Protein AF-0000000071941671 (afdb_homodimer)

Secondary structure (DSSP, 8-state):
-HHHHHHHHHHHHHHHHHHHHHHHHHHHHHHHHHT-------SS--HHHHHH-S-PPPHHHHHHHHHHHHTT-HHHHTSHHHHHHHHHHHHHHHHHHTTTSS--HHHHHHHHHHHHHH--HHHHHHHHHTTSS--HHHHHHHHHHHH-/-HHHHHHHHHHHHHHHHHHHHHHHHHHHHHHHHHT-------SS--HHHHHH-S-PPPHHHHHHHHHHHHTT-HHHHTSHHHHHHHHHHHHHHHHHHTTTSS--HHHHHHHHHHHHHH--HHHHHHHHHTTSS--HHHHHHHHHHHH-

pLDDT: mean 84.72, std 12.38, range [47.12, 97.69]

Foldseek 3Di:
DVVVVVVVVVVVVVVVVVVVVVVVLVVVLLVVLQPDDQQPADLQDAPVPLQQFRDDQDPSQLVVQLCVQQNPDVCSSPDPVSNVVSVQVSQLVSCVSNVNPGHGSQQQVVLVVCCVPPVDLPVQVVCVVVSRHHHPVVNVVNVVSNVD/DVVVVVVVVVVVVVVVVVVVVVVVLVVVLLVVLQPDDQQPADLQDAPVDLQQFRDDQDPSQLVVQLCVQQNPDVCSSPDPVSNVVSVQVSQLVSCVSNVNPGHGSQQQVVLVVCCVPPVDLPVQVVCVVVSRHHHPVVNVVNVVSNVD

Nearest PDB structures (foldseek):
  7dgm-assembly1_B  TM=2.960E-01  e=7.430E+00  Equus caballus

Organism: Trichonephila clavipes (NCBI:txid2585209)

Radius of gyration: 20.61 Å; Cα contacts (8 Å, |Δi|>4): 376; chains: 2; bounding box: 59×57×44 Å

Sequence (296 aa):
MHKNSDLLEQEDLKILEENDLIDKVAFIPRSTILKMDKTTLPAVMKMKDLINGEYTIPEKLDRFFKALIGGKDIRRQDGVNCHRLSNSLASDAIYCVSNGTVKPSKHITLGMTVKSLTSSRKMINILNRLGHCCNCNSLEELETEATIMHKNSDLLEQEDLKILEENDLIDKVAFIPRSTILKMDKTTLPAVMKMKDLINGEYTIPEKLDRFFKALIGGKDIRRQDGVNCHRLSNSLASDAIYCVSNGTVKPSKHITLGMTVKSLTSSRKMINILNRLGHCCNCNSLEELETEATI

Solvent-accessible surface area (backbone atoms only — not comparable to full-atom values): 15143 Å² total; per-residue (Å²): 122,65,68,61,49,49,51,49,48,48,48,50,49,50,49,51,51,49,50,50,50,35,44,55,50,22,42,49,45,34,51,53,53,70,64,52,74,77,50,71,68,58,84,71,30,46,69,65,49,46,60,58,27,53,58,77,80,51,65,68,40,47,48,29,35,24,26,29,49,23,45,88,42,61,72,43,33,68,28,69,66,29,45,46,34,22,51,37,54,42,40,29,48,44,20,51,49,48,69,58,75,45,61,31,21,65,20,48,48,48,34,52,48,46,41,70,75,52,70,36,66,66,58,39,51,55,38,28,65,47,37,59,25,45,46,68,66,59,50,50,51,50,50,53,36,38,72,97,120,65,67,61,48,49,50,48,48,50,50,50,49,51,49,50,53,49,50,51,48,34,45,53,52,21,42,50,45,34,52,52,53,70,64,51,75,75,48,71,69,59,85,71,30,46,67,66,49,47,60,58,26,54,58,77,81,50,64,69,41,46,48,29,34,23,28,30,49,23,44,90,42,62,71,42,31,69,28,71,67,30,45,47,33,21,49,38,53,42,42,29,49,43,21,49,51,48,70,58,75,43,61,32,19,66,22,48,49,48,34,50,47,46,40,70,75,52,69,37,67,66,59,39,50,54,37,27,66,46,36,60,26,45,47,68,68,60,50,50,52,52,50,55,36,38,71,97

Structure (mmCIF, N/CA/C/O backbone):
data_AF-0000000071941671-model_v1
#
loop_
_entity.id
_entity.type
_entity.pdbx_description
1 polymer 'Uncharacterized protein'
#
loop_
_atom_site.group_PDB
_atom_site.id
_atom_site.type_symbol
_atom_site.label_atom_id
_atom_site.label_alt_id
_atom_site.label_comp_id
_atom_site.label_asym_id
_atom_site.label_entity_id
_atom_site.label_seq_id
_atom_site.pdbx_PDB_ins_code
_atom_site.Cartn_x
_atom_site.Cartn_y
_atom_site.Cartn_z
_atom_site.occupancy
_atom_site.B_iso_or_equiv
_atom_site.auth_seq_id
_atom_site.auth_comp_id
_atom_site.auth_asym_id
_atom_site.auth_atom_id
_atom_site.pdbx_PDB_model_num
ATOM 1 N N . MET A 1 1 ? -31.031 32.719 -0.723 1 47.12 1 MET A N 1
ATOM 2 C CA . MET A 1 1 ? -30.062 32.5 -1.792 1 47.12 1 MET A CA 1
ATOM 3 C C . MET A 1 1 ? -28.641 32.719 -1.297 1 47.12 1 MET A C 1
ATOM 5 O O . MET A 1 1 ? -27.703 32.094 -1.786 1 47.12 1 MET A O 1
ATOM 9 N N . HIS A 1 2 ? -28.281 33.656 -0.362 1 59.38 2 HIS A N 1
ATOM 10 C CA . HIS A 1 2 ? -26.984 34.094 0.148 1 59.38 2 HIS A CA 1
ATOM 11 C C . HIS A 1 2 ? -26.438 33.094 1.18 1 59.38 2 HIS A C 1
ATOM 13 O O . HIS A 1 2 ? -25.234 32.844 1.218 1 59.38 2 HIS A O 1
ATOM 19 N N . LYS A 1 3 ? -27.297 32.562 1.979 1 64.44 3 LYS A N 1
ATOM 20 C CA . LYS A 1 3 ? -26.875 31.656 3.049 1 64.44 3 LYS A CA 1
ATOM 21 C C . LYS A 1 3 ? -26.312 30.359 2.486 1 64.44 3 LYS A C 1
ATOM 23 O O . LYS A 1 3 ? -25.359 29.797 3.031 1 64.44 3 LYS A O 1
ATOM 28 N N . ASN A 1 4 ? -26.938 29.922 1.341 1 64 4 ASN A N 1
ATOM 29 C CA . ASN A 1 4 ? -26.484 28.688 0.703 1 64 4 ASN A CA 1
ATOM 30 C C . ASN A 1 4 ? -25.109 28.859 0.059 1 64 4 ASN A C 1
ATOM 32 O O . ASN A 1 4 ? -24.297 27.938 0.077 1 64 4 ASN A O 1
ATOM 36 N N . SER A 1 5 ? -24.953 30.109 -0.359 1 66.06 5 SER A N 1
ATOM 37 C CA . SER A 1 5 ? -23.672 30.422 -0.989 1 66.06 5 SER A CA 1
ATOM 38 C C . SER A 1 5 ? -22.547 30.453 0.039 1 66.06 5 SER A C 1
ATOM 40 O O . SER A 1 5 ? -21.453 29.969 -0.221 1 66.06 5 SER A O 1
ATOM 42 N N . ASP A 1 6 ? -22.844 30.953 1.19 1 66.19 6 ASP A N 1
ATOM 43 C CA . ASP A 1 6 ? -21.844 31.047 2.252 1 66.19 6 ASP A CA 1
ATOM 44 C C . ASP A 1 6 ? -21.453 29.672 2.768 1 66.19 6 ASP A C 1
ATOM 46 O O . ASP A 1 6 ? -20.281 29.422 3.051 1 66.19 6 ASP A O 1
ATOM 50 N N . LEU A 1 7 ? -22.484 28.875 2.957 1 67.25 7 LEU A N 1
ATOM 51 C CA . LEU A 1 7 ? -22.219 27.516 3.426 1 67.25 7 LEU A CA 1
ATOM 52 C C . LEU A 1 7 ? -21.406 26.734 2.396 1 67.25 7 LEU A C 1
ATOM 54 O O . LEU A 1 7 ? -20.5 25.984 2.758 1 67.25 7 LEU A O 1
ATOM 58 N N . LEU A 1 8 ? -21.781 26.938 1.162 1 67.81 8 LEU A N 1
ATOM 59 C CA . LEU A 1 8 ? -21.047 26.297 0.087 1 67.81 8 LEU A CA 1
ATOM 60 C C . LEU A 1 8 ? -19.609 26.797 0.038 1 67.81 8 LEU A C 1
ATOM 62 O O . LEU A 1 8 ? -18.672 26.016 -0.177 1 67.81 8 LEU A O 1
ATOM 66 N N . GLU A 1 9 ? -19.516 28.094 0.243 1 70.56 9 GLU A N 1
ATOM 67 C CA . GLU A 1 9 ? -18.188 28.672 0.254 1 70.56 9 GLU A CA 1
ATOM 68 C C . GLU A 1 9 ? -17.359 28.172 1.438 1 70.56 9 GLU A C 1
ATOM 70 O O . GLU A 1 9 ? -16.172 27.906 1.306 1 70.56 9 GLU A O 1
ATOM 75 N N . GLN A 1 10 ? -18.078 28.078 2.533 1 72.25 10 GLN A N 1
ATOM 76 C CA . GLN A 1 10 ? -17.391 27.578 3.715 1 72.25 10 GLN A CA 1
ATOM 77 C C . GLN A 1 10 ? -17 26.109 3.545 1 72.25 10 GLN A C 1
ATOM 79 O O . GLN A 1 10 ? -15.922 25.703 3.953 1 72.25 10 GLN A O 1
ATOM 84 N N . GLU A 1 11 ? -17.906 25.375 2.936 1 71.25 11 GLU A N 1
ATOM 85 C CA . GLU A 1 11 ? -17.609 23.969 2.672 1 71.25 11 GLU A CA 1
ATOM 86 C C . GLU A 1 11 ? -16.453 23.828 1.678 1 71.25 11 GLU A C 1
ATOM 88 O O . GLU A 1 11 ? -15.594 22.969 1.846 1 71.25 11 GLU A O 1
ATOM 93 N N . ASP A 1 12 ? -16.516 24.641 0.719 1 74.12 12 ASP A N 1
ATOM 94 C CA . ASP A 1 12 ? -15.445 24.625 -0.278 1 74.12 12 ASP A CA 1
ATOM 95 C C . ASP A 1 12 ? -14.109 25.016 0.346 1 74.12 12 ASP A C 1
ATOM 97 O O . ASP A 1 12 ? -13.07 24.422 0.014 1 74.12 12 ASP A O 1
ATOM 101 N N . LEU A 1 13 ? -14.188 26.016 1.212 1 76.56 13 LE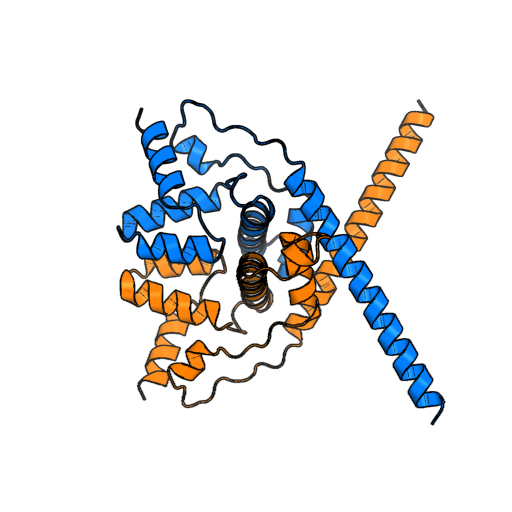U A N 1
ATOM 102 C CA . LEU A 1 13 ? -12.961 26.438 1.888 1 76.56 13 LEU A CA 1
ATOM 103 C C . LEU A 1 13 ? -12.43 25.328 2.785 1 76.56 13 LEU A C 1
ATOM 105 O O . LEU A 1 13 ? -11.219 25.125 2.855 1 76.56 13 LEU A O 1
ATOM 109 N N . LYS A 1 14 ? -13.32 24.672 3.449 1 76.81 14 LYS A N 1
ATOM 110 C CA . LYS A 1 14 ? -12.906 23.562 4.305 1 76.81 14 LYS A CA 1
ATOM 111 C C . LYS A 1 14 ? -12.289 22.438 3.486 1 76.81 14 LYS A C 1
ATOM 113 O O . LYS A 1 14 ? -11.289 21.844 3.898 1 76.81 14 LYS A O 1
ATOM 118 N N . ILE A 1 15 ? -12.859 22.266 2.365 1 77.12 15 ILE A N 1
ATOM 119 C CA . ILE A 1 15 ? -12.344 21.219 1.485 1 77.12 15 ILE A CA 1
ATOM 120 C C . ILE A 1 15 ? -10.953 21.609 0.99 1 77.12 15 ILE A C 1
ATOM 122 O O . ILE A 1 15 ? -10.055 20.766 0.944 1 77.12 15 ILE A O 1
ATOM 126 N N . LEU A 1 16 ? -10.766 22.828 0.711 1 80.75 16 LEU A N 1
ATOM 127 C CA . LEU A 1 16 ? -9.477 23.297 0.226 1 80.75 16 LEU A CA 1
ATOM 128 C C . LEU A 1 16 ? -8.414 23.188 1.319 1 80.75 16 LEU A C 1
ATOM 130 O O . LEU A 1 16 ? -7.277 22.812 1.052 1 80.75 16 LEU A O 1
ATOM 134 N N . GLU A 1 17 ? -8.828 23.516 2.482 1 82.25 17 GLU A N 1
ATOM 135 C CA . GLU A 1 17 ? -7.898 23.438 3.604 1 82.25 17 GLU A CA 1
ATOM 136 C C . GLU A 1 17 ? -7.496 22 3.893 1 82.25 17 GLU A C 1
ATOM 138 O O . GLU A 1 17 ? -6.328 21.719 4.168 1 82.25 17 GLU A O 1
ATOM 143 N N . GLU A 1 18 ? -8.5 21.203 3.793 1 83.25 18 GLU A N 1
ATOM 144 C CA . GLU A 1 18 ? -8.227 19.781 4.02 1 83.25 18 GLU A CA 1
ATOM 145 C C . GLU A 1 18 ? -7.316 19.219 2.934 1 83.25 18 GLU A C 1
ATOM 147 O O . GLU A 1 18 ? -6.406 18.438 3.221 1 83.25 18 GLU A O 1
ATOM 152 N N . ASN A 1 19 ? -7.57 19.641 1.743 1 85.69 19 ASN A N 1
ATOM 153 C CA . ASN A 1 19 ? -6.738 19.203 0.633 1 85.69 19 ASN A CA 1
ATOM 154 C C . ASN A 1 19 ? -5.293 19.672 0.789 1 85.69 19 ASN A C 1
ATOM 156 O O . ASN A 1 19 ? -4.359 18.906 0.531 1 85.69 19 ASN A O 1
ATOM 160 N N . ASP A 1 20 ? -5.168 20.859 1.241 1 88.06 20 ASP A N 1
ATOM 161 C CA . ASP A 1 20 ? -3.826 21.391 1.466 1 88.06 20 ASP A CA 1
ATOM 162 C C . ASP A 1 20 ? -3.109 20.609 2.57 1 88.06 20 ASP A C 1
ATOM 164 O O . ASP A 1 20 ? -1.901 20.391 2.492 1 88.06 20 ASP A O 1
ATOM 168 N N . LEU A 1 21 ? -3.871 20.297 3.516 1 88.75 21 LEU A N 1
ATOM 169 C CA . LEU A 1 21 ? -3.309 19.531 4.625 1 88.75 21 LEU A CA 1
ATOM 170 C C . LEU A 1 21 ? -2.881 18.141 4.168 1 88.75 21 LEU A C 1
ATOM 172 O O . LEU A 1 21 ? -1.8 17.672 4.527 1 88.75 21 LEU A O 1
ATOM 176 N N . ILE A 1 22 ? -3.67 17.547 3.367 1 89.75 22 ILE A N 1
ATOM 177 C CA . ILE A 1 22 ? -3.375 16.219 2.842 1 89.75 22 ILE A CA 1
ATOM 178 C C . ILE A 1 22 ? -2.096 16.266 2.01 1 89.75 22 ILE A C 1
ATOM 180 O O . ILE A 1 22 ? -1.202 15.43 2.188 1 89.75 22 ILE A O 1
ATOM 184 N N . ASP A 1 23 ? -2.018 17.25 1.196 1 90.5 23 ASP A N 1
ATOM 185 C CA . ASP A 1 23 ? -0.824 17.391 0.367 1 90.5 23 ASP A CA 1
ATOM 186 C C . ASP A 1 23 ? 0.42 17.594 1.227 1 90.5 23 ASP A C 1
ATOM 188 O O . ASP A 1 23 ? 1.447 16.938 1.01 1 90.5 23 ASP A O 1
ATOM 192 N N . LYS A 1 24 ? 0.287 18.422 2.148 1 88.62 24 LYS A N 1
ATOM 193 C CA . LYS A 1 24 ? 1.415 18.734 3.02 1 88.62 24 LYS A CA 1
ATOM 194 C C . LYS A 1 24 ? 1.92 17.484 3.732 1 88.62 24 LYS A C 1
ATOM 196 O O . LYS A 1 24 ? 3.129 17.25 3.809 1 88.62 24 LYS A O 1
ATOM 201 N N . VAL A 1 25 ? 1.033 16.75 4.234 1 89.75 25 VAL A N 1
ATOM 202 C CA . VAL A 1 25 ? 1.412 15.562 4.996 1 89.75 25 VAL A CA 1
ATOM 203 C C . VAL A 1 25 ? 1.931 14.484 4.051 1 89.75 25 VAL A C 1
ATOM 205 O O . VAL A 1 25 ? 2.812 13.703 4.41 1 89.75 25 VAL A O 1
ATOM 208 N N . ALA A 1 26 ? 1.37 14.422 2.795 1 92.81 26 ALA A N 1
ATOM 209 C CA . ALA A 1 26 ? 1.888 13.469 1.818 1 92.81 26 ALA A CA 1
ATOM 210 C C . ALA A 1 26 ? 3.328 13.797 1.438 1 92.81 26 ALA A C 1
ATOM 212 O O . ALA A 1 26 ? 4.129 12.898 1.173 1 92.81 26 ALA A O 1
ATOM 213 N N . PHE A 1 27 ? 3.656 15.086 1.512 1 92.38 27 PHE A N 1
ATOM 214 C CA . PHE A 1 27 ? 4.98 15.508 1.078 1 92.38 27 PHE A CA 1
ATOM 215 C C . PHE A 1 27 ? 6.02 15.227 2.152 1 92.38 27 PHE A C 1
ATOM 217 O O . PHE A 1 27 ? 7.203 15.062 1.85 1 92.38 27 PHE A O 1
ATOM 224 N N . ILE A 1 28 ? 5.633 15.086 3.352 1 89.56 28 ILE A N 1
ATOM 225 C CA . ILE A 1 28 ? 6.562 14.836 4.445 1 89.56 28 ILE A CA 1
ATOM 226 C C . ILE A 1 28 ? 7.164 13.438 4.297 1 89.56 28 ILE A C 1
ATOM 228 O O . ILE A 1 28 ? 8.383 13.289 4.164 1 89.56 28 ILE A O 1
ATOM 232 N N . PRO A 1 29 ? 6.348 12.422 4.285 1 89.5 29 PRO A N 1
ATOM 233 C CA . PRO A 1 29 ? 6.945 11.102 4.078 1 89.5 29 PRO A CA 1
ATOM 234 C C . PRO A 1 29 ? 7.652 10.984 2.729 1 89.5 29 PRO A C 1
ATOM 236 O O . PRO A 1 29 ? 8.672 10.297 2.621 1 89.5 29 PRO A O 1
ATOM 239 N N . ARG A 1 30 ? 7.094 11.625 1.705 1 92.44 30 ARG A N 1
ATOM 240 C CA . ARG A 1 30 ? 7.738 11.562 0.396 1 92.44 30 ARG A CA 1
ATOM 241 C C . ARG A 1 30 ? 9.164 12.109 0.459 1 92.44 30 ARG A C 1
ATOM 243 O O . ARG A 1 30 ? 10.094 11.469 -0.032 1 92.44 30 ARG A O 1
ATOM 250 N N . SER A 1 31 ? 9.25 13.297 1.046 1 91.19 31 SER A N 1
ATOM 251 C CA . SER A 1 31 ? 10.57 13.914 1.161 1 91.19 31 SER A CA 1
ATOM 252 C C . SER A 1 31 ? 11.523 13.039 1.97 1 91.19 31 SER A C 1
ATOM 254 O O . SER A 1 31 ? 12.703 12.938 1.645 1 91.19 31 SER A O 1
ATOM 256 N N . THR A 1 32 ? 10.992 12.469 2.979 1 87.5 32 THR A N 1
ATOM 257 C CA . THR A 1 32 ? 11.789 11.578 3.812 1 87.5 32 THR A CA 1
ATOM 258 C C . THR A 1 32 ? 12.289 10.383 3.006 1 87.5 32 THR A C 1
ATOM 260 O O . THR A 1 32 ? 13.445 9.984 3.133 1 87.5 32 THR A O 1
ATOM 263 N N . ILE A 1 33 ? 11.5 9.805 2.172 1 90.5 33 ILE A N 1
ATOM 264 C CA . ILE A 1 33 ? 11.844 8.656 1.349 1 90.5 33 ILE A CA 1
ATOM 265 C C . ILE A 1 33 ? 12.906 9.047 0.326 1 90.5 33 ILE A C 1
ATOM 267 O O . ILE A 1 33 ? 13.891 8.336 0.132 1 90.5 33 ILE A O 1
ATOM 271 N N . LEU A 1 34 ? 12.719 10.18 -0.253 1 90.69 34 LEU A N 1
ATOM 272 C CA . LEU A 1 34 ? 13.617 10.617 -1.32 1 90.69 34 LEU A CA 1
ATOM 273 C C . LEU A 1 34 ? 14.992 10.977 -0.767 1 90.69 34 LEU A C 1
ATOM 275 O O . LEU A 1 34 ? 15.992 10.906 -1.486 1 90.69 34 LEU A O 1
ATOM 279 N N . LYS A 1 35 ? 15.016 11.297 0.472 1 86.44 35 LYS A N 1
ATOM 280 C CA . LYS A 1 35 ? 16.281 11.688 1.089 1 86.44 35 LYS A CA 1
ATOM 281 C C . LYS A 1 35 ? 16.953 10.492 1.76 1 86.44 35 LYS A C 1
ATOM 283 O O . LYS A 1 35 ? 18.047 10.625 2.307 1 86.44 35 LYS A O 1
ATOM 288 N N . MET A 1 36 ? 16.281 9.406 1.796 1 79.06 36 MET A N 1
ATOM 289 C CA . MET A 1 36 ? 16.844 8.219 2.434 1 79.06 36 MET A CA 1
ATOM 290 C C . MET A 1 36 ? 18.156 7.805 1.772 1 79.06 36 MET A C 1
ATOM 292 O O . MET A 1 36 ? 18.297 7.895 0.551 1 79.06 36 MET A O 1
ATOM 296 N N . ASP A 1 37 ? 19.156 7.656 2.668 1 64 37 ASP A N 1
ATOM 297 C CA . ASP A 1 37 ? 20.422 7.145 2.182 1 64 37 ASP A CA 1
ATOM 298 C C . ASP A 1 37 ? 20.297 5.688 1.741 1 64 37 ASP A C 1
ATOM 300 O O . ASP A 1 37 ? 19.719 4.867 2.451 1 64 37 ASP A O 1
ATOM 304 N N . LYS A 1 38 ? 20.547 5.473 0.456 1 61.19 38 LYS A N 1
ATOM 305 C CA . LYS A 1 38 ? 20.562 4.105 -0.059 1 61.19 38 LYS A CA 1
ATOM 306 C C . LYS A 1 38 ? 21.609 3.26 0.663 1 61.19 38 LYS A C 1
ATOM 308 O O . LYS A 1 38 ? 22.734 3.707 0.872 1 61.19 38 LYS A O 1
ATOM 313 N N . THR A 1 39 ? 21.125 2.654 1.701 1 58.38 39 THR A N 1
ATOM 314 C CA . THR A 1 39 ? 22.156 1.726 2.168 1 58.38 39 THR A CA 1
ATOM 315 C C . THR A 1 39 ? 22.484 0.706 1.084 1 58.38 39 THR A C 1
ATOM 317 O O . THR A 1 39 ? 21.609 0 0.591 1 58.38 39 THR A O 1
ATOM 320 N N . THR A 1 40 ? 23.438 1.064 0.336 1 57.56 40 THR A N 1
ATOM 321 C CA . THR A 1 40 ? 23.875 0.196 -0.752 1 57.56 40 THR A CA 1
ATOM 322 C C . THR A 1 40 ? 24.094 -1.229 -0.252 1 57.56 40 THR A C 1
ATOM 324 O O . THR A 1 40 ? 24.672 -1.433 0.824 1 57.56 40 THR A O 1
ATOM 327 N N . LEU A 1 41 ? 23.219 -2.125 -0.77 1 61.56 41 LEU A N 1
ATOM 328 C CA . LEU A 1 41 ? 23.484 -3.531 -0.477 1 61.56 41 LEU A CA 1
ATOM 329 C C . LEU A 1 41 ? 24.938 -3.891 -0.778 1 61.56 41 LEU A C 1
ATOM 331 O O . LEU A 1 41 ? 25.547 -3.312 -1.679 1 61.56 41 LEU A O 1
ATOM 335 N N . PRO A 1 42 ? 25.422 -4.637 0.196 1 60.41 42 PRO A N 1
ATOM 336 C CA . PRO A 1 42 ? 26.812 -5.027 -0.034 1 60.41 42 PRO A CA 1
ATOM 337 C C . PRO A 1 42 ? 27.031 -5.68 -1.397 1 60.41 42 PRO A C 1
ATOM 339 O O . PRO A 1 42 ? 26.078 -6.211 -1.987 1 60.41 42 PRO A O 1
ATOM 342 N N . ALA A 1 43 ? 28.156 -5.391 -1.972 1 58.03 43 ALA A N 1
ATOM 343 C CA . ALA A 1 43 ? 28.562 -5.953 -3.258 1 58.03 43 ALA A CA 1
ATOM 344 C C . ALA A 1 43 ? 28.375 -7.465 -3.283 1 58.03 43 ALA A C 1
ATOM 346 O O . ALA A 1 43 ? 27.938 -8.023 -4.293 1 58.03 43 ALA A O 1
ATOM 347 N N . VAL A 1 44 ? 28.781 -8.055 -2.102 1 59.09 44 VAL A N 1
ATOM 348 C CA . VAL A 1 44 ? 28.547 -9.492 -1.967 1 59.09 44 VAL A CA 1
ATOM 349 C C . VAL A 1 44 ? 27.359 -9.734 -1.038 1 59.09 44 VAL A C 1
ATOM 351 O O . VAL A 1 44 ? 27.453 -9.531 0.174 1 59.09 44 VAL A O 1
ATOM 354 N N . MET A 1 45 ? 26.281 -9.945 -1.697 1 63.25 45 MET A N 1
ATOM 355 C CA . MET A 1 45 ? 25.062 -10.078 -0.898 1 63.25 45 MET A CA 1
ATOM 356 C C . MET A 1 45 ? 24.797 -11.539 -0.548 1 63.25 45 MET A C 1
ATOM 358 O O . MET A 1 45 ? 24.969 -12.422 -1.389 1 63.25 45 MET A O 1
ATOM 362 N N . LYS A 1 46 ? 24.656 -11.672 0.771 1 67.44 46 LYS A N 1
ATOM 363 C CA . LYS A 1 46 ? 24.141 -12.969 1.217 1 67.44 46 LYS A CA 1
ATOM 364 C C . LYS A 1 46 ? 22.609 -12.945 1.3 1 67.44 46 LYS A C 1
ATOM 366 O O . LYS A 1 46 ? 22 -11.883 1.289 1 67.44 46 LYS A O 1
ATOM 371 N N . MET A 1 47 ? 22.016 -14.117 1.085 1 64.44 47 MET A N 1
ATOM 372 C CA . MET A 1 47 ? 20.562 -14.25 1.165 1 64.44 47 MET A CA 1
ATOM 373 C C . MET A 1 47 ? 20.016 -13.5 2.377 1 64.44 47 MET A C 1
ATOM 375 O O . MET A 1 47 ? 18.953 -12.883 2.303 1 64.44 47 MET A O 1
ATOM 379 N N . LYS A 1 48 ? 20.766 -13.539 3.387 1 66.94 48 LYS A N 1
ATOM 380 C CA . LYS A 1 48 ? 20.344 -12.875 4.617 1 66.94 48 LYS A CA 1
ATOM 381 C C . LYS A 1 48 ? 20.25 -11.367 4.414 1 66.94 48 LYS A C 1
ATOM 383 O O . LYS A 1 48 ? 19.406 -10.703 5.039 1 66.94 48 LYS A O 1
ATOM 388 N N . ASP A 1 49 ? 21.109 -10.93 3.617 1 66.5 49 ASP A N 1
ATOM 389 C CA . ASP A 1 49 ? 21.094 -9.5 3.334 1 66.5 49 ASP A CA 1
ATOM 390 C C . ASP A 1 49 ? 19.844 -9.102 2.564 1 66.5 49 ASP A C 1
ATOM 392 O O . ASP A 1 49 ? 19.281 -8.031 2.791 1 66.5 49 ASP A O 1
ATOM 396 N N . LEU A 1 50 ? 19.5 -10.008 1.781 1 65.38 50 LEU A N 1
ATOM 397 C CA . LEU A 1 50 ? 18.297 -9.789 0.996 1 65.38 50 LEU A CA 1
ATOM 398 C C . LEU A 1 50 ? 17.062 -9.797 1.889 1 65.38 50 LEU A C 1
ATOM 400 O O . LEU A 1 50 ? 16.141 -8.992 1.697 1 65.38 50 LEU A O 1
ATOM 404 N N . ILE A 1 51 ? 17.172 -10.617 2.822 1 66 51 ILE A N 1
ATOM 405 C CA . ILE A 1 51 ? 16.062 -10.789 3.756 1 66 51 ILE A CA 1
ATOM 406 C C . ILE A 1 51 ? 15.961 -9.57 4.672 1 66 51 ILE A C 1
ATOM 408 O O . ILE A 1 51 ? 14.859 -9.141 5.031 1 66 51 ILE A O 1
ATOM 412 N N . ASN A 1 52 ? 17.047 -9.18 4.957 1 64.25 52 ASN A N 1
ATOM 413 C CA . ASN A 1 52 ? 17.047 -8.055 5.891 1 64.25 52 ASN A CA 1
ATOM 414 C C . ASN A 1 52 ? 16.719 -6.742 5.188 1 64.25 52 ASN A C 1
ATOM 416 O O . ASN A 1 52 ? 16.188 -5.824 5.805 1 64.25 52 ASN A O 1
ATOM 420 N N . GLY A 1 53 ? 16.828 -6.863 4.043 1 62.34 53 GLY A N 1
ATOM 421 C CA . GLY A 1 53 ? 16.578 -5.664 3.262 1 62.34 53 GLY A CA 1
ATOM 422 C C . GLY A 1 53 ? 17.453 -4.492 3.66 1 62.34 53 GLY A C 1
ATOM 423 O O . GLY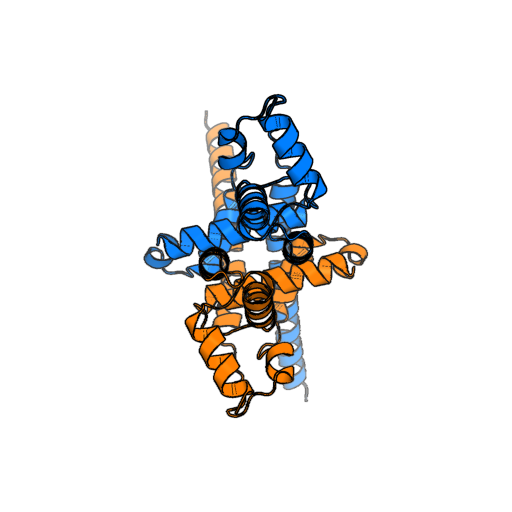 A 1 53 ? 18.297 -4.617 4.547 1 62.34 53 GLY A O 1
ATOM 424 N N . GLU A 1 54 ? 17.547 -3.447 2.859 1 59.69 54 GLU A N 1
ATOM 425 C CA . GLU A 1 54 ? 18.406 -2.266 2.928 1 59.69 54 GLU A CA 1
ATOM 426 C C . GLU A 1 54 ? 17.734 -1.142 3.711 1 59.69 54 GLU A C 1
ATOM 428 O O . GLU A 1 54 ? 18.312 -0.063 3.875 1 59.69 54 GLU A O 1
ATOM 433 N N . TYR A 1 55 ? 16.422 -1.442 4.246 1 65.81 55 TYR A N 1
ATOM 434 C CA . TYR A 1 55 ? 15.789 -0.165 4.566 1 65.81 55 TYR A CA 1
ATOM 435 C C . TYR A 1 55 ? 15.211 -0.18 5.977 1 65.81 55 TYR A C 1
ATOM 437 O O . TYR A 1 55 ? 14.875 -1.242 6.504 1 65.81 55 TYR A O 1
ATOM 445 N N . THR A 1 56 ? 15.523 0.833 6.656 1 77.75 56 THR A N 1
ATOM 446 C CA . THR A 1 56 ? 14.703 1.112 7.828 1 77.75 56 THR A CA 1
ATOM 447 C C . THR A 1 56 ? 13.555 2.055 7.473 1 77.75 56 THR A C 1
ATOM 449 O O . THR A 1 56 ? 13.766 3.082 6.824 1 77.75 56 THR A O 1
ATOM 452 N N . ILE A 1 57 ? 12.312 1.591 7.773 1 88.75 57 ILE A N 1
ATOM 453 C CA . ILE A 1 57 ? 11.156 2.439 7.504 1 88.75 57 ILE A CA 1
ATOM 454 C C . ILE A 1 57 ? 11.25 3.721 8.328 1 88.75 57 ILE A C 1
ATOM 456 O O . ILE A 1 57 ? 11.359 3.668 9.555 1 88.75 57 ILE A O 1
ATOM 460 N N . PRO A 1 58 ? 11.25 4.82 7.648 1 89.31 58 PRO A N 1
ATOM 461 C CA . PRO A 1 58 ? 11.266 6.082 8.398 1 89.31 58 PRO A CA 1
ATOM 462 C C . PRO A 1 58 ? 10.125 6.184 9.398 1 89.31 58 PRO A C 1
ATOM 464 O O . PRO A 1 58 ? 9.008 5.754 9.117 1 89.31 58 PRO A O 1
ATOM 467 N N . GLU A 1 59 ? 10.391 6.781 10.516 1 89.25 59 GLU A N 1
ATOM 468 C CA . GLU A 1 59 ? 9.445 6.855 11.625 1 89.25 59 GLU A CA 1
ATOM 469 C C . GLU A 1 59 ? 8.156 7.551 11.203 1 89.25 59 GLU A C 1
ATOM 471 O O . GLU A 1 59 ? 7.059 7.105 11.562 1 89.25 59 GLU A O 1
ATOM 476 N N . LYS A 1 60 ? 8.281 8.617 10.523 1 89.06 60 LYS A N 1
ATOM 477 C CA . LYS A 1 60 ? 7.113 9.391 10.117 1 89.06 60 LYS A CA 1
ATOM 478 C C . LYS A 1 60 ? 6.215 8.57 9.188 1 89.06 60 LYS A C 1
ATOM 480 O O . LYS A 1 60 ? 4.988 8.672 9.258 1 89.06 60 LYS A O 1
ATOM 485 N N . LEU A 1 61 ? 6.852 7.785 8.367 1 92.25 61 LEU A N 1
ATOM 486 C CA . LEU A 1 61 ? 6.102 6.918 7.465 1 92.25 61 LEU A CA 1
ATOM 487 C C . LEU A 1 61 ? 5.414 5.797 8.234 1 92.25 61 LEU A C 1
ATOM 489 O O . LEU A 1 61 ? 4.242 5.504 8 1 92.25 61 LEU A O 1
ATOM 493 N N . ASP A 1 62 ? 6.18 5.25 9.125 1 92.81 62 ASP A N 1
ATOM 494 C CA . ASP A 1 62 ? 5.633 4.199 9.977 1 92.81 62 ASP A CA 1
ATOM 495 C C . ASP A 1 62 ? 4.438 4.711 10.773 1 92.81 62 ASP A C 1
ATOM 497 O O . ASP A 1 62 ? 3.412 4.031 10.867 1 92.81 62 ASP A O 1
ATOM 501 N N . ARG A 1 63 ? 4.574 5.848 11.305 1 92.38 63 ARG A N 1
ATOM 502 C CA . ARG A 1 63 ? 3.514 6.453 12.102 1 92.38 63 ARG A CA 1
ATOM 503 C C . ARG A 1 63 ? 2.25 6.66 11.273 1 92.38 63 ARG A C 1
ATOM 505 O O . ARG A 1 63 ? 1.144 6.379 11.734 1 92.38 63 ARG A O 1
ATOM 512 N N . PHE A 1 64 ? 2.422 7.172 10.102 1 94.19 64 PHE A N 1
ATOM 513 C CA . PHE A 1 64 ? 1.263 7.426 9.25 1 94.19 64 PHE A CA 1
ATOM 514 C C . PHE A 1 64 ? 0.472 6.145 9.016 1 94.19 64 PHE A C 1
ATOM 516 O O . PHE A 1 64 ? -0.742 6.113 9.227 1 94.19 64 PHE A O 1
ATOM 523 N N . PHE A 1 65 ? 1.132 5.141 8.617 1 96.44 65 PHE A N 1
ATOM 524 C CA . PHE A 1 65 ? 0.419 3.93 8.234 1 96.44 65 PHE A CA 1
ATOM 525 C C . PHE A 1 65 ? -0.128 3.211 9.461 1 96.44 65 PHE A C 1
ATOM 527 O O . PHE A 1 65 ? -1.198 2.6 9.406 1 96.44 65 PHE A O 1
ATOM 534 N N . LYS A 1 66 ? 0.559 3.271 10.578 1 96.25 66 LYS A N 1
ATOM 535 C CA . LYS A 1 66 ? 0.016 2.723 11.812 1 96.25 66 LYS A CA 1
ATOM 536 C C . LYS A 1 66 ? -1.262 3.449 12.227 1 96.25 66 LYS A C 1
ATOM 538 O O . LYS A 1 66 ? -2.225 2.818 12.672 1 96.25 66 LYS A O 1
ATOM 543 N N . ALA A 1 67 ? -1.185 4.789 12.102 1 95.31 67 ALA A N 1
ATOM 544 C CA . ALA A 1 67 ? -2.371 5.582 12.406 1 95.31 67 ALA A CA 1
ATOM 545 C C . ALA A 1 67 ? -3.5 5.289 11.422 1 95.31 67 ALA A C 1
ATOM 547 O O . ALA A 1 67 ? -4.668 5.211 11.812 1 95.31 67 ALA A O 1
ATOM 548 N N . LEU A 1 68 ? -3.205 5.16 10.156 1 95.75 68 LEU A N 1
ATOM 549 C CA . LEU A 1 68 ? -4.188 4.879 9.117 1 95.75 68 LEU A CA 1
ATOM 550 C C . LEU A 1 68 ? -4.883 3.547 9.367 1 95.75 68 LEU A C 1
ATOM 552 O O . LEU A 1 68 ? -6.113 3.465 9.32 1 95.75 68 LEU A O 1
ATOM 556 N N . ILE A 1 69 ? -4.105 2.506 9.711 1 96.56 69 ILE A N 1
ATOM 557 C CA . ILE A 1 69 ? -4.633 1.151 9.836 1 96.56 69 ILE A CA 1
ATOM 558 C C . ILE A 1 69 ? -5.215 0.949 11.227 1 96.56 69 ILE A C 1
ATOM 560 O O . ILE A 1 69 ? -6.328 0.442 11.375 1 96.56 69 ILE A O 1
ATOM 564 N N . GLY A 1 70 ? -4.492 1.378 12.195 1 95.12 70 GLY A N 1
ATOM 565 C CA . GLY A 1 70 ? -4.852 1.084 13.57 1 95.12 70 GLY A CA 1
ATOM 566 C C . GLY A 1 70 ? -5.77 2.125 14.188 1 95.12 70 GLY A C 1
ATOM 567 O O . GLY A 1 70 ? -6.402 1.876 15.211 1 95.12 70 GLY A O 1
ATOM 568 N N . GLY A 1 71 ? -5.824 3.344 13.617 1 93.31 71 GLY A N 1
ATOM 569 C CA . GLY A 1 71 ? -6.641 4.41 14.172 1 93.31 71 GLY A CA 1
ATOM 570 C C . GLY A 1 71 ? -6.074 4.992 15.453 1 93.31 71 GLY A C 1
ATOM 571 O O . GLY A 1 71 ? -4.859 5.012 15.648 1 93.31 71 GLY A O 1
ATOM 572 N N . LYS A 1 72 ? -7 5.539 16.266 1 90.31 72 LYS A N 1
ATOM 573 C CA . LYS A 1 72 ? -6.598 6.234 17.484 1 90.31 72 LYS A CA 1
ATOM 574 C C . LYS A 1 72 ? -6.344 5.246 18.625 1 90.31 72 LYS A C 1
ATOM 576 O O . LYS A 1 72 ? -5.742 5.602 19.641 1 90.31 72 LYS A O 1
ATOM 581 N N . ASP A 1 73 ? -6.742 4.027 18.391 1 89.12 73 ASP A N 1
ATOM 582 C CA . ASP A 1 73 ? -6.594 3 19.422 1 89.12 73 ASP A CA 1
ATOM 583 C C . ASP A 1 73 ? -5.168 2.453 19.453 1 89.12 73 ASP A C 1
ATOM 585 O O . ASP A 1 73 ? -4.766 1.706 18.562 1 89.12 73 ASP A O 1
ATOM 589 N N . ILE A 1 74 ? -4.512 2.756 20.516 1 87.38 74 ILE A N 1
ATOM 590 C CA . ILE A 1 74 ? -3.104 2.396 20.641 1 87.38 74 ILE A CA 1
ATOM 591 C C . ILE A 1 74 ? -2.957 0.877 20.641 1 87.38 74 ILE A C 1
ATOM 593 O O . ILE A 1 74 ? -1.974 0.343 20.125 1 87.38 74 ILE A O 1
ATOM 597 N N . ARG A 1 75 ? -3.951 0.213 21.297 1 91 75 ARG A N 1
ATOM 598 C CA . ARG A 1 75 ? -3.9 -1.245 21.312 1 91 75 ARG A CA 1
ATOM 599 C C . ARG A 1 75 ? -3.945 -1.824 19.906 1 91 75 ARG A C 1
ATOM 601 O O . ARG A 1 75 ? -3.252 -2.799 19.609 1 91 75 ARG A O 1
ATOM 608 N N . ARG A 1 76 ? -4.711 -1.196 19.031 1 90.44 76 ARG A N 1
ATOM 609 C CA . ARG A 1 76 ? -4.789 -1.629 17.641 1 90.44 76 ARG A CA 1
ATOM 610 C C . ARG A 1 76 ? -3.512 -1.278 16.891 1 90.44 76 ARG A C 1
ATOM 612 O O . ARG A 1 76 ? -3.006 -2.084 16.094 1 90.44 76 ARG A O 1
ATOM 619 N N . GLN A 1 77 ? -2.982 -0.138 17.172 1 92.31 77 GLN A N 1
ATOM 620 C CA . GLN A 1 77 ? -1.765 0.305 16.5 1 92.31 77 GLN A CA 1
ATOM 621 C C . GLN A 1 77 ? -0.584 -0.595 16.859 1 92.31 77 GLN A C 1
ATOM 623 O O . GLN A 1 77 ? 0.294 -0.829 16.016 1 92.31 77 GLN A O 1
ATOM 628 N N . ASP A 1 78 ? -0.63 -1.141 18.047 1 90.31 78 ASP A N 1
ATOM 629 C CA . ASP A 1 78 ? 0.509 -1.927 18.5 1 90.31 78 ASP A CA 1
ATOM 630 C C . ASP A 1 78 ? 0.302 -3.414 18.219 1 90.31 78 ASP A C 1
ATOM 632 O O . ASP A 1 78 ? 1.163 -4.238 18.547 1 90.31 78 ASP A O 1
ATOM 636 N N . GLY A 1 79 ? -0.835 -3.734 17.719 1 93.31 79 GLY A N 1
ATOM 637 C CA . GLY A 1 79 ? -1.112 -5.125 17.406 1 93.31 79 GLY A CA 1
ATOM 638 C C . GLY A 1 79 ? -0.239 -5.672 16.281 1 93.31 79 GLY A C 1
ATOM 639 O O . GLY A 1 79 ? 0.254 -4.914 15.453 1 93.31 79 GLY A O 1
ATOM 640 N N . VAL A 1 80 ? -0.095 -6.969 16.281 1 93.62 80 VAL A N 1
ATOM 641 C CA . VAL A 1 80 ? 0.763 -7.664 15.328 1 93.62 80 VAL A CA 1
ATOM 642 C C . VAL A 1 80 ? 0.238 -7.453 13.906 1 93.62 80 VAL A C 1
ATOM 644 O O . VAL A 1 80 ? 1.017 -7.223 12.977 1 93.62 80 VAL A O 1
ATOM 647 N N . ASN A 1 81 ? -1.012 -7.496 13.742 1 94 81 ASN A N 1
ATOM 648 C CA . ASN A 1 81 ? -1.613 -7.328 12.43 1 94 81 ASN A CA 1
ATOM 649 C C . ASN A 1 81 ? -1.382 -5.922 11.883 1 94 81 ASN A C 1
ATOM 651 O O . ASN A 1 81 ? -1.007 -5.754 10.719 1 94 81 ASN A O 1
ATOM 655 N N . CYS A 1 82 ? -1.598 -4.938 12.711 1 95.75 82 CYS A N 1
ATOM 656 C CA . CYS A 1 82 ? -1.381 -3.555 12.305 1 95.75 82 CYS A CA 1
ATOM 657 C C . CYS A 1 82 ? 0.078 -3.318 11.93 1 95.75 82 CYS A C 1
ATOM 659 O O . CYS A 1 82 ? 0.37 -2.656 10.93 1 95.75 82 CYS A O 1
ATOM 661 N N . HIS A 1 83 ? 0.955 -3.9 12.711 1 94.88 83 HIS A N 1
ATOM 662 C CA . HIS A 1 83 ? 2.379 -3.758 12.43 1 94.88 83 HIS A CA 1
ATOM 663 C C . HIS A 1 83 ? 2.734 -4.371 11.078 1 94.88 83 HIS A C 1
ATOM 665 O O . HIS A 1 83 ? 3.453 -3.758 10.281 1 94.88 83 HIS A O 1
ATOM 671 N N . ARG A 1 84 ? 2.252 -5.508 10.859 1 95.44 84 ARG A N 1
ATOM 672 C CA . ARG A 1 84 ? 2.543 -6.203 9.609 1 95.44 84 ARG A CA 1
ATOM 673 C C . ARG A 1 84 ? 1.998 -5.426 8.414 1 95.44 84 ARG A C 1
ATOM 675 O O . ARG A 1 84 ? 2.715 -5.191 7.441 1 95.44 84 ARG A O 1
ATOM 682 N N . LEU A 1 85 ? 0.792 -5.035 8.508 1 97.25 85 LEU A N 1
ATOM 683 C CA . LEU A 1 85 ? 0.143 -4.34 7.406 1 97.25 85 LEU A CA 1
ATOM 684 C C . LEU A 1 85 ? 0.759 -2.959 7.199 1 97.25 85 LEU A C 1
ATOM 686 O O . LEU A 1 85 ? 0.961 -2.529 6.059 1 97.25 85 LEU A O 1
ATOM 690 N N . SER A 1 86 ? 1.014 -2.238 8.328 1 96.75 86 SER A N 1
ATOM 691 C CA . SER A 1 86 ? 1.651 -0.93 8.219 1 96.75 86 SER A CA 1
ATOM 692 C C . SER A 1 86 ? 3.033 -1.04 7.578 1 96.75 86 SER A C 1
ATOM 694 O O . SER A 1 86 ? 3.402 -0.219 6.738 1 96.75 86 SER A O 1
ATOM 696 N N . ASN A 1 87 ? 3.771 -2.062 7.973 1 94.88 87 ASN A N 1
ATOM 697 C CA . ASN A 1 87 ? 5.082 -2.297 7.371 1 94.88 87 ASN A CA 1
ATOM 698 C C . ASN A 1 87 ? 4.969 -2.605 5.883 1 94.88 87 ASN A C 1
ATOM 700 O O . ASN A 1 87 ? 5.785 -2.145 5.082 1 94.88 87 ASN A O 1
ATOM 704 N N . SER A 1 88 ? 4.02 -3.369 5.52 1 96.94 88 SER A N 1
ATOM 705 C CA . SER A 1 88 ? 3.787 -3.721 4.121 1 96.94 88 SER A CA 1
ATOM 706 C C . SER A 1 88 ? 3.488 -2.482 3.285 1 96.94 88 SER A C 1
ATOM 708 O O . SER A 1 88 ? 4.129 -2.25 2.258 1 96.94 88 SER A O 1
ATOM 710 N N . LEU A 1 89 ? 2.586 -1.683 3.734 1 97.69 89 LEU A N 1
ATOM 711 C CA . LEU A 1 89 ? 2.174 -0.499 2.988 1 97.69 89 LEU A CA 1
ATOM 712 C C . LEU A 1 89 ? 3.295 0.535 2.947 1 97.69 89 LEU A C 1
ATOM 714 O O . LEU A 1 89 ? 3.502 1.192 1.926 1 97.69 89 LEU A O 1
ATOM 718 N N . ALA A 1 90 ? 3.988 0.671 4.082 1 96.38 90 ALA A N 1
ATOM 719 C CA . ALA A 1 90 ? 5.121 1.595 4.109 1 96.38 90 ALA A CA 1
ATOM 720 C C . ALA A 1 90 ? 6.203 1.166 3.121 1 96.38 90 ALA A C 1
ATOM 722 O O . ALA A 1 90 ? 6.773 2.002 2.416 1 96.38 90 ALA A O 1
ATOM 723 N N . SER A 1 91 ? 6.48 -0.113 3.096 1 95.5 91 SER A N 1
ATOM 724 C CA . SER A 1 91 ? 7.453 -0.654 2.152 1 95.5 91 SER A CA 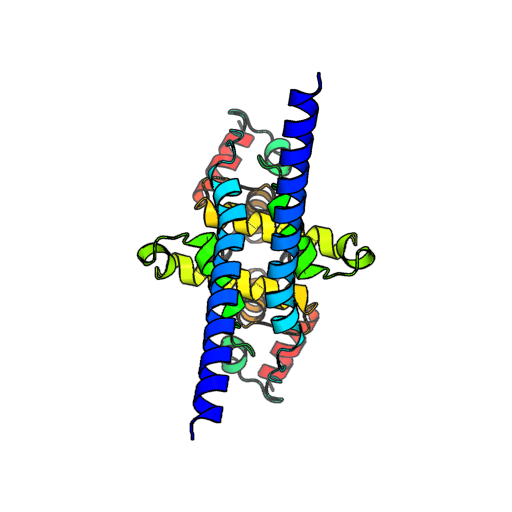1
ATOM 725 C C . SER A 1 91 ? 7.035 -0.386 0.711 1 95.5 91 SER A C 1
ATOM 727 O O . SER A 1 91 ? 7.863 -0.012 -0.121 1 95.5 91 SER A O 1
ATOM 729 N N . ASP A 1 92 ? 5.758 -0.57 0.421 1 97.56 92 ASP A N 1
ATOM 730 C CA . ASP A 1 92 ? 5.25 -0.275 -0.915 1 97.56 92 ASP A CA 1
ATOM 731 C C . ASP A 1 92 ? 5.426 1.202 -1.257 1 97.56 92 ASP A C 1
ATOM 733 O O . ASP A 1 92 ? 5.816 1.544 -2.375 1 97.56 92 ASP A O 1
ATOM 737 N N . ALA A 1 93 ? 5.137 2.057 -0.312 1 96.88 93 ALA A N 1
ATOM 738 C CA . ALA A 1 93 ? 5.293 3.492 -0.532 1 96.88 93 ALA A CA 1
ATOM 739 C C . ALA A 1 93 ? 6.742 3.84 -0.86 1 96.88 93 ALA A C 1
ATOM 741 O O . ALA A 1 93 ? 7.008 4.605 -1.79 1 96.88 93 ALA A O 1
ATOM 742 N N . ILE A 1 94 ? 7.648 3.268 -0.109 1 95 94 ILE A N 1
ATOM 743 C CA . ILE A 1 94 ? 9.07 3.531 -0.324 1 95 94 ILE A CA 1
ATOM 744 C C . ILE A 1 94 ? 9.461 3.098 -1.733 1 95 94 ILE A C 1
ATOM 746 O O . ILE A 1 94 ? 10.102 3.859 -2.469 1 95 94 ILE A O 1
ATOM 750 N N . TYR A 1 95 ? 9.062 1.927 -2.08 1 95 95 TYR A N 1
ATOM 751 C CA . TYR A 1 95 ? 9.406 1.394 -3.395 1 95 95 TYR A CA 1
ATOM 752 C C . TYR A 1 95 ? 8.828 2.262 -4.504 1 95 95 TYR A C 1
ATOM 754 O O . TYR A 1 95 ? 9.523 2.604 -5.461 1 95 95 TYR A O 1
ATOM 762 N N . CYS A 1 96 ? 7.566 2.689 -4.406 1 96.62 96 CYS A N 1
ATOM 763 C CA . CYS A 1 96 ? 6.855 3.439 -5.434 1 96.62 96 CYS A CA 1
ATOM 764 C C . CYS A 1 96 ? 7.398 4.859 -5.543 1 96.62 96 CYS A C 1
ATOM 766 O O . CYS A 1 96 ? 7.645 5.352 -6.648 1 96.62 96 CYS A O 1
ATOM 768 N N . VAL A 1 97 ? 7.594 5.504 -4.418 1 95.62 97 VAL A N 1
ATOM 769 C CA . VAL A 1 97 ? 8.055 6.887 -4.402 1 95.62 97 VAL A CA 1
ATOM 770 C C . VAL A 1 97 ? 9.477 6.961 -4.965 1 95.62 97 VAL A C 1
ATOM 772 O O . VAL A 1 97 ? 9.812 7.91 -5.672 1 95.62 97 VAL A O 1
ATOM 775 N N . SER A 1 98 ? 10.297 5.945 -4.695 1 92.62 98 SER A N 1
ATOM 776 C CA . SER A 1 98 ? 11.688 5.934 -5.145 1 92.62 98 SER A CA 1
ATOM 777 C C . SER A 1 98 ? 11.812 5.391 -6.562 1 92.62 98 SER A C 1
ATOM 779 O O . SER A 1 98 ? 12.914 5.309 -7.109 1 92.62 98 SER A O 1
ATOM 781 N N . ASN A 1 99 ? 10.719 4.934 -7.121 1 91.81 99 ASN A N 1
ATOM 782 C CA . ASN A 1 99 ? 10.703 4.316 -8.445 1 91.81 99 ASN A CA 1
ATOM 783 C C . ASN A 1 99 ? 11.586 3.076 -8.492 1 91.81 99 ASN A C 1
ATOM 785 O O . ASN A 1 99 ? 12.328 2.875 -9.453 1 91.81 99 ASN A O 1
ATOM 789 N N . GLY A 1 100 ? 11.602 2.381 -7.379 1 90.5 100 GLY A N 1
ATOM 790 C CA . GLY A 1 100 ? 12.281 1.099 -7.328 1 90.5 100 GLY A CA 1
ATOM 791 C C . GLY A 1 100 ? 13.773 1.227 -7.082 1 90.5 100 GLY A C 1
ATOM 792 O O . GLY A 1 100 ? 14.5 0.231 -7.109 1 90.5 100 GLY A O 1
ATOM 793 N N . THR A 1 101 ? 14.266 2.441 -6.855 1 88.25 101 THR A N 1
ATOM 794 C CA . THR A 1 101 ? 15.688 2.6 -6.578 1 88.25 101 THR A CA 1
ATOM 795 C C . THR A 1 101 ? 16.016 2.152 -5.156 1 88.25 101 THR A C 1
ATOM 797 O O . THR A 1 101 ? 17.156 1.795 -4.859 1 88.25 101 THR A O 1
ATOM 800 N N . VAL A 1 102 ? 15.055 2.27 -4.258 1 88 102 VAL A N 1
ATOM 801 C CA . VAL A 1 102 ? 15.133 1.698 -2.918 1 88 102 VAL A CA 1
ATOM 802 C C . VAL A 1 102 ? 14.281 0.43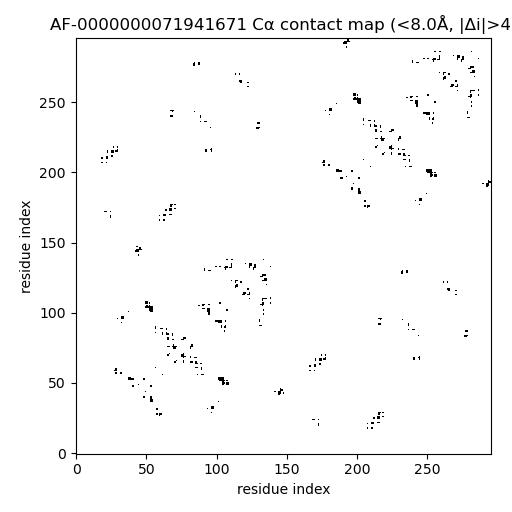7 -2.842 1 88 102 VAL A C 1
ATOM 804 O O . VAL A 1 102 ? 13.078 0.477 -3.119 1 88 102 VAL A O 1
ATOM 807 N N . LYS A 1 103 ? 14.93 -0.647 -2.523 1 88.56 103 LYS A N 1
ATOM 808 C CA . LYS A 1 103 ? 14.219 -1.925 -2.523 1 88.56 103 LYS A CA 1
ATOM 809 C C . LYS A 1 103 ? 14.031 -2.451 -1.104 1 88.56 103 LYS A C 1
ATOM 811 O O . LYS A 1 103 ? 14.938 -3.068 -0.541 1 88.56 103 LYS A O 1
ATOM 816 N N . PRO A 1 104 ? 12.875 -2.277 -0.583 1 90.56 104 PRO A N 1
ATOM 817 C CA . PRO A 1 104 ? 12.617 -2.877 0.728 1 90.56 104 PRO A CA 1
ATOM 818 C C . PRO A 1 104 ? 12.727 -4.398 0.714 1 90.56 104 PRO A C 1
ATOM 820 O O . PRO A 1 104 ? 12.539 -5.027 -0.33 1 90.56 104 PRO A O 1
ATOM 823 N N . SER A 1 105 ? 13 -4.945 1.854 1 88.88 105 SER A N 1
ATOM 824 C CA . SER A 1 105 ? 13.125 -6.391 1.988 1 88.88 105 SER A CA 1
ATOM 825 C C . SER A 1 105 ? 11.867 -7.105 1.489 1 88.88 105 SER A C 1
ATOM 827 O O . SER A 1 105 ? 11.961 -8.117 0.798 1 88.88 105 SER A O 1
ATOM 829 N N . LYS A 1 106 ? 10.695 -6.594 1.831 1 91.88 106 LYS A N 1
ATOM 830 C CA . LYS A 1 106 ? 9.422 -7.172 1.408 1 91.88 106 LYS A CA 1
ATOM 831 C C . LYS A 1 106 ? 9.383 -7.355 -0.107 1 91.88 106 LYS A C 1
ATOM 833 O O . LYS A 1 106 ? 8.922 -8.391 -0.6 1 91.88 106 LYS A O 1
ATOM 838 N N . HIS A 1 107 ? 9.883 -6.41 -0.829 1 93.94 107 HIS A 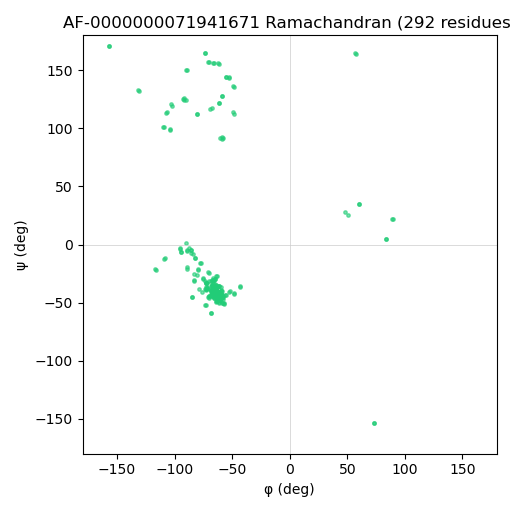N 1
ATOM 839 C CA . HIS A 1 107 ? 9.812 -6.414 -2.285 1 93.94 107 HIS A CA 1
ATOM 840 C C . HIS A 1 107 ? 10.75 -7.457 -2.883 1 93.94 107 HIS A C 1
ATOM 842 O O . HIS A 1 107 ? 10.422 -8.078 -3.896 1 93.94 107 HIS A O 1
ATOM 848 N N . ILE A 1 108 ? 11.844 -7.621 -2.297 1 91 108 ILE A N 1
ATOM 849 C CA . ILE A 1 108 ? 12.805 -8.617 -2.756 1 91 108 ILE A CA 1
ATOM 850 C C . ILE A 1 108 ? 12.312 -10.016 -2.402 1 91 108 ILE A C 1
ATOM 852 O O . ILE A 1 108 ? 12.219 -10.891 -3.27 1 91 108 ILE A O 1
ATOM 856 N N . THR A 1 109 ? 11.969 -10.227 -1.145 1 91.19 109 THR A N 1
ATOM 857 C CA . THR A 1 109 ? 11.609 -11.555 -0.655 1 91.19 109 THR A CA 1
ATOM 858 C C . THR A 1 109 ? 10.32 -12.039 -1.305 1 91.19 109 THR A C 1
ATOM 860 O O . THR A 1 109 ? 10.18 -13.227 -1.619 1 91.19 109 THR A O 1
ATOM 863 N N . LEU A 1 110 ? 9.383 -11.172 -1.482 1 93.69 110 LEU A N 1
ATOM 864 C CA . LEU A 1 110 ? 8.148 -11.555 -2.164 1 93.69 110 LEU A CA 1
ATOM 865 C C . LEU A 1 110 ? 8.43 -11.953 -3.609 1 93.69 110 LEU A C 1
ATOM 867 O O . LEU A 1 110 ? 7.914 -12.961 -4.09 1 93.69 110 LEU A O 1
ATOM 871 N N . GLY A 1 111 ? 9.25 -11.125 -4.273 1 92.88 111 GLY A N 1
ATOM 872 C CA . GLY A 1 111 ? 9.617 -11.461 -5.637 1 92.88 111 GLY A CA 1
ATOM 873 C C . GLY A 1 111 ? 10.289 -12.812 -5.758 1 92.88 111 GLY A C 1
ATOM 874 O O . GLY A 1 111 ? 9.953 -13.609 -6.641 1 92.88 111 GLY A O 1
ATOM 875 N N . MET A 1 112 ? 11.18 -13.102 -4.906 1 89.88 112 MET A N 1
ATOM 876 C CA . MET A 1 112 ? 11.883 -14.383 -4.918 1 89.88 112 MET A CA 1
ATOM 877 C C . MET A 1 112 ? 10.922 -15.531 -4.641 1 89.88 112 MET A C 1
ATOM 879 O O . MET A 1 112 ? 11.023 -16.594 -5.258 1 89.88 112 MET A O 1
ATOM 883 N N . THR A 1 113 ? 10.086 -15.305 -3.703 1 91.25 113 THR A N 1
ATOM 884 C CA . THR A 1 113 ? 9.102 -16.328 -3.365 1 91.25 113 THR A CA 1
ATOM 885 C C . THR A 1 113 ? 8.195 -16.625 -4.562 1 91.25 113 THR A C 1
ATOM 887 O O . THR A 1 113 ? 7.945 -17.781 -4.883 1 91.25 113 THR A O 1
ATOM 890 N N . VAL A 1 114 ? 7.688 -15.586 -5.191 1 92.69 114 VAL A N 1
ATOM 891 C CA . VAL A 1 114 ? 6.844 -15.734 -6.367 1 92.69 114 VAL A CA 1
ATOM 892 C C . VAL A 1 114 ? 7.602 -16.5 -7.457 1 92.69 114 VAL A C 1
ATOM 894 O O . VAL A 1 114 ? 7.074 -17.438 -8.047 1 92.69 114 VAL A O 1
ATOM 897 N N . LYS A 1 115 ? 8.797 -16.094 -7.656 1 90.19 115 LYS A N 1
ATOM 898 C CA . LYS A 1 115 ? 9.625 -16.766 -8.664 1 90.19 115 LYS A CA 1
ATOM 899 C C . LYS A 1 115 ? 9.797 -18.25 -8.336 1 90.19 115 LYS A C 1
ATOM 901 O O . LYS A 1 115 ? 9.648 -19.094 -9.219 1 90.19 115 LYS A O 1
ATOM 906 N N . SER A 1 116 ? 10.062 -18.484 -7.152 1 88 116 SER A N 1
ATOM 907 C CA . SER A 1 116 ? 10.32 -19.859 -6.715 1 88 116 SER A CA 1
ATOM 908 C C . SER A 1 116 ? 9.07 -20.719 -6.805 1 88 116 SER A C 1
ATOM 910 O O . SER A 1 116 ? 9.125 -21.859 -7.258 1 88 116 SER A O 1
ATOM 912 N N . LEU A 1 117 ? 7.957 -20.172 -6.402 1 86.88 117 LEU A N 1
ATOM 913 C CA . LEU A 1 117 ? 6.738 -20.969 -6.281 1 86.88 117 LEU A CA 1
ATOM 914 C C . LEU A 1 117 ? 6.039 -21.094 -7.629 1 86.88 117 LEU A C 1
ATOM 916 O O . LEU A 1 117 ? 5.328 -22.078 -7.871 1 86.88 117 LEU A O 1
ATOM 920 N N . THR A 1 118 ? 6.152 -20.141 -8.461 1 87.38 118 THR A N 1
ATOM 921 C CA . THR A 1 118 ? 5.309 -20.125 -9.648 1 87.38 118 THR A CA 1
ATOM 922 C C . THR A 1 118 ? 6.156 -20.234 -10.914 1 87.38 118 THR A C 1
ATOM 924 O O . THR A 1 118 ? 5.645 -20.547 -11.992 1 87.38 118 THR A O 1
ATOM 927 N N . SER A 1 119 ? 7.402 -19.922 -10.875 1 83.19 119 SER A N 1
ATOM 928 C CA . SER A 1 119 ? 8.281 -19.781 -12.031 1 83.19 119 SER A CA 1
ATOM 929 C C . SER A 1 119 ? 7.637 -18.922 -13.117 1 83.19 119 SER A C 1
ATOM 931 O O . SER A 1 119 ? 7.797 -19.188 -14.305 1 83.19 119 SER A O 1
ATOM 933 N N . SER A 1 120 ? 6.785 -18.031 -12.727 1 86.62 120 SER A N 1
ATOM 934 C CA . SER A 1 120 ? 6.02 -17.219 -13.664 1 86.62 120 SER A CA 1
ATOM 935 C C . SER A 1 120 ? 6.523 -15.773 -13.68 1 86.62 120 SER A C 1
ATOM 937 O O . SER A 1 120 ? 6.309 -15.023 -12.719 1 86.62 120 SER A O 1
ATOM 939 N N . ARG A 1 121 ? 7.082 -15.375 -14.789 1 90.88 121 ARG A N 1
ATOM 940 C CA . ARG A 1 121 ? 7.48 -13.984 -14.977 1 90.88 121 ARG A CA 1
ATOM 941 C C . ARG A 1 121 ? 6.262 -13.07 -15.023 1 90.88 121 ARG A C 1
ATOM 943 O O . ARG A 1 121 ? 6.336 -11.906 -14.609 1 90.88 121 ARG A O 1
ATOM 950 N N . LYS A 1 122 ? 5.223 -13.695 -15.531 1 93.06 122 LYS A N 1
ATOM 951 C CA . LYS A 1 122 ? 3.984 -12.93 -15.617 1 93.06 122 LYS A CA 1
ATOM 952 C C . LYS A 1 122 ? 3.514 -12.477 -14.242 1 93.06 122 LYS A C 1
ATOM 954 O O . LYS A 1 122 ? 3.104 -11.328 -14.062 1 93.06 122 LYS A O 1
ATOM 959 N N . MET A 1 123 ? 3.609 -13.328 -13.25 1 93.94 123 MET A N 1
ATOM 960 C CA . MET A 1 123 ? 3.184 -13 -11.891 1 93.94 123 MET A CA 1
ATOM 961 C C . MET A 1 123 ? 4.062 -11.914 -11.289 1 93.94 123 MET A C 1
ATOM 963 O O . MET A 1 123 ? 3.564 -10.992 -10.648 1 93.94 123 MET A O 1
ATOM 967 N N . ILE A 1 124 ? 5.316 -12 -11.57 1 95.31 124 ILE A N 1
ATOM 968 C CA . ILE A 1 124 ? 6.246 -10.984 -11.086 1 95.31 124 ILE A CA 1
ATOM 969 C C . ILE A 1 124 ? 5.91 -9.641 -11.727 1 95.31 124 ILE A C 1
ATOM 971 O O . ILE A 1 124 ? 5.875 -8.609 -11.039 1 95.31 124 ILE A O 1
ATOM 975 N N . ASN A 1 125 ? 5.598 -9.688 -12.992 1 95.31 125 ASN A N 1
ATOM 976 C CA . ASN A 1 125 ? 5.273 -8.461 -13.711 1 95.31 125 ASN A CA 1
ATOM 977 C C . ASN A 1 125 ? 3.992 -7.82 -13.188 1 95.31 125 ASN A C 1
ATOM 979 O O . ASN A 1 125 ? 3.91 -6.598 -13.062 1 95.31 125 ASN A O 1
ATOM 983 N N . ILE A 1 126 ? 3.014 -8.594 -12.875 1 95.5 126 ILE A N 1
ATOM 984 C CA . ILE A 1 126 ? 1.748 -8.086 -12.352 1 95.5 126 ILE A CA 1
ATOM 985 C C . ILE A 1 126 ? 1.98 -7.418 -11 1 95.5 126 ILE A C 1
ATOM 987 O O . ILE A 1 126 ? 1.545 -6.285 -10.773 1 95.5 126 ILE A O 1
ATOM 991 N N . LEU A 1 127 ? 2.676 -8.086 -10.117 1 97 127 LEU A N 1
ATOM 992 C CA . LEU A 1 127 ? 2.932 -7.562 -8.781 1 97 127 LEU A CA 1
ATOM 993 C C . LEU A 1 127 ? 3.826 -6.332 -8.844 1 97 127 LEU A C 1
ATOM 995 O O . LEU A 1 127 ? 3.633 -5.379 -8.086 1 97 127 LEU A O 1
ATOM 999 N N . ASN A 1 128 ? 4.789 -6.316 -9.742 1 96.75 128 ASN A N 1
ATOM 1000 C CA . ASN A 1 128 ? 5.668 -5.164 -9.914 1 96.75 128 ASN A CA 1
ATOM 1001 C C . ASN A 1 128 ? 4.898 -3.945 -10.414 1 96.75 128 ASN A C 1
ATOM 1003 O O . ASN A 1 128 ? 5.117 -2.83 -9.938 1 96.75 128 ASN A O 1
ATOM 1007 N N . ARG A 1 129 ? 4.035 -4.176 -11.344 1 96.19 129 ARG A N 1
ATOM 1008 C CA . ARG A 1 129 ? 3.234 -3.088 -11.898 1 96.19 129 ARG A CA 1
ATOM 1009 C C . ARG A 1 129 ? 2.332 -2.477 -10.828 1 96.19 129 ARG A C 1
ATOM 1011 O O . ARG A 1 129 ? 1.995 -1.293 -10.898 1 96.19 129 ARG A O 1
ATOM 1018 N N . LEU A 1 130 ? 1.99 -3.273 -9.867 1 96.88 130 LEU A N 1
ATOM 1019 C CA . LEU A 1 130 ? 1.131 -2.814 -8.781 1 96.88 130 LEU A CA 1
ATOM 1020 C C . LEU A 1 130 ? 1.959 -2.227 -7.645 1 96.88 130 LEU A C 1
ATOM 1022 O O . LEU A 1 130 ? 1.406 -1.733 -6.66 1 96.88 130 LEU A O 1
ATOM 1026 N N . GLY A 1 131 ? 3.283 -2.299 -7.73 1 97.19 131 GLY A N 1
ATOM 1027 C CA . GLY A 1 131 ? 4.172 -1.682 -6.758 1 97.19 131 GLY A CA 1
ATOM 1028 C C . GLY A 1 131 ? 4.5 -2.592 -5.59 1 97.19 131 GLY A C 1
ATOM 1029 O O . GLY A 1 131 ? 4.938 -2.125 -4.535 1 97.19 131 GLY A O 1
ATOM 1030 N N . HIS A 1 132 ? 4.375 -3.941 -5.703 1 97.62 132 HIS A N 1
ATOM 1031 C CA . HIS A 1 132 ? 4.441 -4.828 -4.551 1 97.62 132 HIS A CA 1
ATOM 1032 C C . HIS A 1 132 ? 5.742 -5.625 -4.539 1 97.62 132 HIS A C 1
ATOM 1034 O O . HIS A 1 132 ? 6.059 -6.297 -3.555 1 97.62 132 HIS A O 1
ATOM 1040 N N . CYS A 1 133 ? 6.531 -5.656 -5.582 1 95.69 133 CYS A N 1
ATOM 1041 C CA . CYS A 1 133 ? 7.797 -6.375 -5.578 1 95.69 133 CYS A CA 1
ATOM 1042 C C . CYS A 1 133 ? 8.742 -5.82 -6.633 1 95.69 133 CYS A C 1
ATOM 1044 O O . CYS A 1 133 ? 8.352 -4.98 -7.449 1 95.69 133 CYS A O 1
ATOM 1046 N N . CYS A 1 134 ? 9.969 -6.262 -6.609 1 93.62 134 CYS A N 1
ATOM 1047 C CA . CYS A 1 134 ? 10.992 -5.875 -7.574 1 93.62 134 CYS A CA 1
ATOM 1048 C C . CYS A 1 134 ? 10.711 -6.488 -8.938 1 93.62 134 CYS A C 1
ATOM 1050 O O . CYS A 1 134 ? 10.031 -7.512 -9.039 1 93.62 134 CYS A O 1
ATOM 1052 N N . ASN A 1 135 ? 11.273 -5.82 -9.906 1 93.62 135 ASN A N 1
ATOM 1053 C CA . ASN A 1 135 ? 11.133 -6.379 -11.242 1 93.62 135 ASN A CA 1
ATOM 1054 C C . ASN A 1 135 ? 12.016 -7.605 -11.438 1 93.62 135 ASN A C 1
ATOM 1056 O O . ASN A 1 135 ? 12.945 -7.836 -10.656 1 93.62 135 ASN A O 1
ATOM 1060 N N . CYS A 1 136 ? 11.695 -8.344 -12.523 1 92.5 136 CYS A N 1
ATOM 1061 C CA . CYS A 1 136 ? 12.359 -9.617 -12.789 1 92.5 136 CYS A CA 1
ATOM 1062 C C . CYS A 1 136 ? 13.867 -9.422 -12.953 1 92.5 136 CYS A C 1
ATOM 1064 O O . CYS A 1 136 ? 14.656 -10.203 -12.43 1 92.5 136 CYS A O 1
ATOM 1066 N N . ASN A 1 137 ? 14.211 -8.422 -13.641 1 91.31 137 ASN A N 1
ATOM 1067 C CA . ASN A 1 137 ? 15.625 -8.156 -13.875 1 91.31 137 ASN A CA 1
ATOM 1068 C C . ASN A 1 137 ? 16.375 -7.906 -12.57 1 91.31 137 ASN A C 1
ATOM 1070 O O . ASN A 1 137 ? 17.453 -8.453 -12.359 1 91.31 137 ASN A O 1
ATOM 1074 N N . SER A 1 138 ? 15.828 -7.074 -11.75 1 89.56 138 SER A N 1
ATOM 1075 C CA . SER A 1 138 ? 16.422 -6.785 -10.453 1 89.56 138 SER A CA 1
ATOM 1076 C C . SER A 1 138 ? 16.562 -8.047 -9.609 1 89.56 138 SER A C 1
ATOM 1078 O O . SER A 1 138 ? 17.578 -8.25 -8.945 1 89.56 138 SER A O 1
ATOM 1080 N N . LEU A 1 139 ? 15.586 -8.891 -9.648 1 89.44 139 LEU A N 1
ATOM 1081 C CA . LEU A 1 139 ? 15.617 -10.133 -8.883 1 89.44 139 LEU A CA 1
ATOM 1082 C C . LEU A 1 139 ? 16.719 -11.055 -9.383 1 89.44 139 LEU A C 1
ATOM 1084 O O . LEU A 1 139 ? 17.422 -11.68 -8.586 1 89.44 139 LEU A O 1
ATOM 1088 N N . GLU A 1 140 ? 16.844 -11.148 -10.648 1 88.31 140 GLU A N 1
ATOM 1089 C CA . GLU A 1 140 ? 17.891 -11.977 -11.242 1 88.31 140 GLU A CA 1
ATOM 1090 C C . GLU A 1 140 ? 19.281 -11.477 -10.875 1 88.31 140 GLU A C 1
ATOM 1092 O O . GLU A 1 140 ? 20.172 -12.266 -10.578 1 88.31 140 GLU A O 1
ATOM 1097 N N . GLU A 1 141 ? 19.375 -10.188 -10.922 1 86.75 141 GLU A N 1
ATOM 1098 C CA . GLU A 1 141 ? 20.656 -9.586 -10.523 1 86.75 141 GLU A CA 1
ATOM 1099 C C . GLU A 1 141 ? 20.969 -9.898 -9.07 1 86.75 141 GLU A C 1
ATOM 1101 O O . GLU A 1 141 ? 22.109 -10.242 -8.742 1 86.75 141 GLU A O 1
ATOM 1106 N N . LEU A 1 142 ? 20 -9.789 -8.219 1 82.94 142 LEU A N 1
ATOM 1107 C CA . LEU A 1 142 ? 20.188 -10.062 -6.801 1 82.94 142 LEU A CA 1
ATOM 1108 C C . LEU A 1 142 ? 20.531 -11.531 -6.57 1 82.94 142 LEU A C 1
ATOM 1110 O O . LEU A 1 142 ? 21.375 -11.852 -5.73 1 82.94 142 LEU A O 1
ATOM 1114 N N . GLU A 1 143 ? 19.922 -12.398 -7.305 1 82.06 143 GLU A N 1
ATOM 1115 C CA . GLU A 1 143 ? 20.188 -13.828 -7.199 1 82.06 143 GLU A CA 1
ATOM 1116 C C . GLU A 1 143 ? 21.625 -14.156 -7.645 1 82.06 143 GLU A C 1
ATOM 1118 O O . GLU A 1 143 ? 22.297 -14.977 -7.023 1 82.06 143 GLU A O 1
ATOM 1123 N N . THR A 1 144 ? 21.953 -13.547 -8.734 1 82.12 144 THR A N 1
ATOM 1124 C CA . THR A 1 144 ? 23.297 -13.758 -9.242 1 82.12 144 THR A CA 1
ATOM 1125 C C . THR A 1 144 ? 24.344 -13.266 -8.242 1 82.12 144 THR A C 1
ATOM 1127 O O . THR A 1 144 ? 25.344 -13.945 -8.008 1 82.12 144 THR A O 1
ATOM 1130 N N . GLU A 1 145 ? 24.094 -12.125 -7.637 1 77.5 145 GLU A N 1
ATOM 1131 C CA . GLU A 1 145 ? 25.016 -11.555 -6.672 1 77.5 145 GLU A CA 1
ATOM 1132 C C . GLU A 1 145 ? 25.094 -12.391 -5.402 1 77.5 145 GLU A C 1
ATOM 1134 O O . GLU A 1 145 ? 26.141 -12.477 -4.762 1 77.5 145 GLU A O 1
ATOM 1139 N N . ALA A 1 146 ? 24.016 -13.016 -5.102 1 72.88 146 ALA A N 1
ATOM 1140 C CA . ALA A 1 146 ? 23.969 -13.805 -3.875 1 72.88 146 ALA A CA 1
ATOM 1141 C C . ALA A 1 146 ? 24.578 -15.188 -4.082 1 72.88 146 ALA A C 1
ATOM 1143 O O . ALA A 1 146 ? 24.938 -15.867 -3.115 1 72.88 146 ALA A O 1
ATOM 1144 N N . THR A 1 147 ? 24.578 -15.688 -5.266 1 67.25 147 THR A N 1
ATOM 1145 C CA . THR A 1 147 ? 25.141 -17 -5.559 1 67.25 147 THR A CA 1
ATOM 1146 C C . THR A 1 147 ? 26.656 -16.906 -5.789 1 67.25 147 THR A C 1
ATOM 1148 O O . THR A 1 147 ? 27.375 -17.891 -5.645 1 67.25 147 THR A O 1
ATOM 1151 N N . ILE A 1 148 ? 27.188 -15.773 -5.867 1 57.53 148 ILE A N 1
ATOM 1152 C CA . ILE A 1 148 ? 28.641 -15.672 -6.039 1 57.53 148 ILE A CA 1
ATOM 1153 C C . ILE A 1 148 ? 29.312 -15.625 -4.672 1 57.53 148 ILE A C 1
ATOM 1155 O O . ILE A 1 148 ? 28.844 -14.938 -3.762 1 57.53 148 ILE A O 1
ATOM 1159 N N . MET B 1 1 ? 24.875 25.906 27.25 1 47.84 1 MET B N 1
ATOM 1160 C CA . MET B 1 1 ? 24.047 24.797 27.734 1 47.84 1 MET B CA 1
ATOM 1161 C C . MET B 1 1 ? 22.562 25.078 27.5 1 47.84 1 MET B C 1
ATOM 1163 O O . MET B 1 1 ? 21.797 24.172 27.234 1 47.84 1 MET B O 1
ATOM 1167 N N . HIS B 1 2 ? 21.969 26.297 27.594 1 59.22 2 HIS B N 1
ATOM 1168 C CA . HIS B 1 2 ? 20.594 26.75 27.484 1 59.22 2 HIS B CA 1
ATOM 1169 C C . HIS B 1 2 ? 20.141 26.797 26.031 1 59.22 2 HIS B C 1
ATOM 1171 O O . HIS B 1 2 ? 19 26.453 25.703 1 59.22 2 HIS B O 1
ATOM 1177 N N . LYS B 1 3 ? 21.016 27.25 25.172 1 65.06 3 LYS B N 1
ATOM 1178 C CA . LYS B 1 3 ? 20.688 27.422 23.766 1 65.06 3 LYS B CA 1
ATOM 1179 C C . LYS B 1 3 ? 20.438 26.062 23.094 1 65.06 3 LYS B C 1
ATOM 1181 O O . LYS B 1 3 ? 19.578 25.953 22.234 1 65.06 3 LYS B O 1
ATOM 1186 N N . ASN B 1 4 ? 21.188 25.047 23.594 1 65.06 4 ASN B N 1
ATOM 1187 C CA . ASN B 1 4 ? 21.031 23.703 23.047 1 65.06 4 ASN B CA 1
ATOM 1188 C C . ASN B 1 4 ? 19.703 23.078 23.484 1 65.06 4 ASN B C 1
ATOM 1190 O O . ASN B 1 4 ? 19.078 22.359 22.719 1 65.06 4 ASN B O 1
ATOM 1194 N N . SER B 1 5 ? 19.391 23.516 24.703 1 66.19 5 SER B N 1
ATOM 1195 C CA . SER B 1 5 ? 18.125 23.016 25.234 1 66.19 5 SER B CA 1
ATOM 1196 C C . SER B 1 5 ? 16.938 23.594 24.5 1 66.19 5 SER B C 1
ATOM 1198 O O . SER B 1 5 ? 15.969 22.891 24.219 1 66.19 5 SER B O 1
ATOM 1200 N N . ASP B 1 6 ? 17.031 24.828 24.156 1 66.12 6 ASP B N 1
ATOM 1201 C CA . ASP B 1 6 ? 15.945 25.5 23.438 1 66.12 6 ASP B CA 1
ATOM 1202 C C . ASP B 1 6 ? 15.766 24.938 22.031 1 66.12 6 ASP B C 1
ATOM 1204 O O . ASP B 1 6 ? 14.641 24.781 21.562 1 66.12 6 ASP B O 1
ATOM 1208 N N . LEU B 1 7 ? 16.922 24.766 21.406 1 66.88 7 LEU B N 1
ATOM 1209 C CA . LEU B 1 7 ? 16.875 24.219 20.062 1 66.88 7 LEU B CA 1
ATOM 1210 C C . LEU B 1 7 ? 16.312 22.797 20.078 1 66.88 7 LEU B C 1
ATOM 1212 O O . LEU B 1 7 ? 15.523 22.422 19.203 1 66.88 7 LEU B O 1
ATOM 1216 N N . LEU B 1 8 ? 16.75 22.078 21.078 1 67.81 8 LEU B N 1
ATOM 1217 C CA . LEU B 1 8 ? 16.25 20.719 21.234 1 67.81 8 LEU B CA 1
ATOM 1218 C C . LEU B 1 8 ? 14.75 20.734 21.516 1 67.81 8 LEU B C 1
ATOM 1220 O O . LEU B 1 8 ? 14 19.906 21 1 67.81 8 LEU B O 1
ATOM 1224 N N . GLU B 1 9 ? 14.406 21.688 22.344 1 70.12 9 GLU B N 1
ATOM 1225 C CA . GLU B 1 9 ? 12.992 21.828 22.688 1 70.12 9 GLU B CA 1
ATOM 1226 C C . GLU B 1 9 ? 12.18 22.25 21.453 1 70.12 9 GLU B C 1
ATOM 1228 O O . GLU B 1 9 ? 11.062 21.766 21.25 1 70.12 9 GLU B O 1
ATOM 1233 N N . GLN B 1 10 ? 12.805 23.156 20.734 1 71.94 10 GLN B N 1
ATOM 1234 C CA . GLN B 1 10 ? 12.109 23.594 19.516 1 71.94 10 GLN B CA 1
ATOM 1235 C C . GLN B 1 10 ? 12.016 22.469 18.5 1 71.94 10 GLN B C 1
ATOM 1237 O O . GLN B 1 10 ? 10.992 22.312 17.828 1 71.94 10 GLN B O 1
ATOM 1242 N N . GLU B 1 11 ? 13.078 21.688 18.422 1 70.94 11 GLU B N 1
ATOM 1243 C CA . GLU B 1 11 ? 13.07 20.547 17.516 1 70.94 11 GLU B CA 1
ATOM 1244 C C . GLU B 1 11 ? 12.047 19.5 17.969 1 70.94 11 GLU B C 1
ATOM 1246 O O . GLU B 1 11 ? 11.336 18.922 17.141 1 70.94 11 GLU B O 1
ATOM 1251 N N . ASP B 1 12 ? 12.031 19.312 19.219 1 73.75 12 ASP B N 1
ATOM 1252 C CA . ASP B 1 12 ? 11.07 18.359 19.766 1 73.75 12 ASP B CA 1
ATOM 1253 C C . ASP B 1 12 ? 9.641 18.828 19.531 1 73.75 12 ASP B C 1
ATOM 1255 O O . ASP B 1 12 ? 8.758 18.031 19.234 1 73.75 12 ASP B O 1
ATOM 1259 N N . LEU B 1 13 ? 9.477 20.141 19.734 1 75.75 13 LEU B N 1
ATOM 1260 C CA . LEU B 1 13 ? 8.141 20.688 19.5 1 75.75 13 LEU B CA 1
ATOM 1261 C C . LEU B 1 13 ? 7.742 20.562 18.047 1 75.75 13 LEU B C 1
ATOM 1263 O O . LEU B 1 13 ? 6.59 20.25 17.734 1 75.75 13 LEU B O 1
ATOM 1267 N N . LYS B 1 14 ? 8.68 20.797 17.172 1 76.88 14 LYS B N 1
ATOM 1268 C CA . LYS B 1 14 ? 8.406 20.656 15.75 1 76.88 14 LYS B CA 1
ATOM 1269 C C . LYS B 1 14 ? 8.07 19.219 15.391 1 76.88 14 LYS B C 1
ATOM 1271 O O . LYS B 1 14 ? 7.172 18.969 14.586 1 76.88 14 LYS B O 1
ATOM 1276 N N . ILE B 1 15 ? 8.734 18.359 16.047 1 76.94 15 ILE B N 1
ATOM 1277 C CA . ILE B 1 15 ? 8.5 16.953 15.797 1 76.94 15 ILE B CA 1
ATOM 1278 C C . ILE B 1 15 ? 7.102 16.562 16.297 1 76.94 15 ILE B C 1
ATOM 1280 O O . ILE B 1 15 ? 6.379 15.836 15.617 1 76.94 15 ILE B O 1
ATOM 1284 N N . LEU B 1 16 ? 6.734 17.094 17.375 1 80.56 16 LEU B N 1
ATOM 1285 C CA . LEU B 1 16 ? 5.422 16.797 17.938 1 80.56 16 LEU B CA 1
ATOM 1286 C C . LEU B 1 16 ? 4.312 17.359 17.062 1 80.56 16 LEU B C 1
ATOM 1288 O O . LEU B 1 16 ? 3.287 16.719 16.844 1 80.56 16 LEU B O 1
ATOM 1292 N N . GLU B 1 17 ? 4.559 18.516 16.578 1 81.69 17 GLU B N 1
ATOM 1293 C CA . GLU B 1 17 ? 3.568 19.141 15.703 1 81.69 17 GLU B CA 1
ATOM 1294 C C . GLU B 1 17 ? 3.412 18.375 14.398 1 81.69 17 GLU B C 1
ATOM 1296 O O . GLU B 1 17 ? 2.297 18.188 13.906 1 81.69 17 GLU B O 1
ATOM 1301 N N . GLU B 1 18 ? 4.547 17.969 13.945 1 82.94 18 GLU B N 1
ATOM 1302 C CA . GLU B 1 18 ? 4.512 17.188 12.711 1 82.94 18 GLU B CA 1
ATOM 1303 C C . GLU B 1 18 ? 3.814 15.852 12.93 1 82.94 18 GLU B C 1
ATOM 1305 O O . GLU B 1 18 ? 3.041 15.406 12.078 1 82.94 18 GLU B O 1
ATOM 1310 N N . ASN B 1 19 ? 4.098 15.281 14.055 1 85.5 19 ASN B N 1
ATOM 1311 C CA . ASN B 1 19 ? 3.455 14.016 14.375 1 85.5 19 ASN B CA 1
ATOM 1312 C C . ASN B 1 19 ? 1.942 14.172 14.5 1 85.5 19 ASN B C 1
ATOM 1314 O O . ASN B 1 19 ? 1.184 13.32 14.031 1 85.5 19 ASN B O 1
ATOM 1318 N N . ASP B 1 20 ? 1.563 15.227 15.086 1 87.75 20 ASP B N 1
ATOM 1319 C CA . ASP B 1 20 ? 0.133 15.492 15.219 1 87.75 20 ASP B CA 1
ATOM 1320 C C . ASP B 1 20 ? -0.519 15.695 13.859 1 87.75 20 ASP B C 1
ATOM 1322 O O . ASP B 1 20 ? -1.653 15.273 13.633 1 87.75 20 ASP B O 1
ATOM 1326 N N . LEU B 1 21 ? 0.205 16.344 13.062 1 88.38 21 LEU B N 1
ATOM 1327 C CA . LEU B 1 21 ? -0.299 16.594 11.711 1 88.38 21 LEU B CA 1
ATOM 1328 C C . LEU B 1 21 ? -0.425 15.281 10.938 1 88.38 21 LEU B C 1
ATOM 1330 O O . LEU B 1 21 ? -1.427 15.055 10.25 1 88.38 21 LEU B O 1
ATOM 1334 N N . ILE B 1 22 ? 0.52 14.438 11.07 1 89.38 22 ILE B N 1
ATOM 1335 C CA . ILE B 1 22 ? 0.521 13.148 10.391 1 89.38 22 ILE B CA 1
ATOM 1336 C C . ILE B 1 22 ? -0.672 12.32 10.867 1 89.38 22 ILE B C 1
ATOM 1338 O O . ILE B 1 22 ? -1.409 11.758 10.047 1 89.38 22 ILE B O 1
ATOM 1342 N N . ASP B 1 23 ? -0.852 12.328 12.125 1 90.06 23 ASP B N 1
ATOM 1343 C CA . ASP B 1 23 ? -1.977 11.578 12.68 1 90.06 23 ASP B CA 1
ATOM 1344 C C . ASP B 1 23 ? -3.307 12.125 12.164 1 90.06 23 ASP B C 1
ATOM 1346 O O . ASP B 1 23 ? -4.176 11.359 11.734 1 90.06 23 ASP B O 1
ATOM 1350 N N . LYS B 1 24 ? -3.406 13.359 12.188 1 88.12 24 LYS B N 1
ATOM 1351 C CA . LYS B 1 24 ? -4.641 14 11.75 1 88.12 24 LYS B CA 1
ATOM 1352 C C . LYS B 1 24 ? -4.965 13.641 10.305 1 88.12 24 LYS B C 1
ATOM 1354 O O . LYS B 1 24 ? -6.113 13.32 9.977 1 88.12 24 LYS B O 1
ATOM 1359 N N . VAL B 1 25 ? -4.004 13.703 9.5 1 89.56 25 VAL B N 1
ATOM 1360 C CA . VAL B 1 25 ? -4.223 13.445 8.078 1 89.56 25 VAL B CA 1
ATOM 1361 C C . VAL B 1 25 ? -4.441 11.953 7.848 1 89.56 25 VAL B C 1
ATOM 1363 O O . VAL B 1 25 ? -5.168 11.562 6.934 1 89.56 25 VAL B O 1
ATOM 1366 N N . ALA B 1 26 ? -3.799 11.086 8.688 1 92.5 26 ALA B N 1
ATOM 1367 C CA . ALA B 1 26 ? -4.047 9.648 8.57 1 92.5 26 ALA B CA 1
ATOM 1368 C C . ALA B 1 26 ? -5.484 9.312 8.953 1 92.5 26 ALA B C 1
ATOM 1370 O O . ALA B 1 26 ? -6.082 8.391 8.391 1 92.5 26 ALA B O 1
ATOM 1371 N N . PHE B 1 27 ? -6.035 10.133 9.844 1 92.19 27 PHE B N 1
ATOM 1372 C CA . PHE B 1 27 ? -7.371 9.836 10.344 1 92.19 27 PHE B CA 1
ATOM 1373 C C . PHE B 1 27 ? -8.43 10.273 9.352 1 92.19 27 PHE B C 1
ATOM 1375 O O . PHE B 1 27 ? -9.539 9.719 9.328 1 92.19 27 PHE B O 1
ATOM 1382 N N . ILE B 1 28 ? -8.133 11.164 8.492 1 89.31 28 ILE B N 1
ATOM 1383 C CA . ILE B 1 28 ? -9.094 11.656 7.512 1 89.31 28 ILE B CA 1
ATOM 1384 C C . ILE B 1 28 ? -9.422 10.547 6.512 1 89.31 28 ILE B C 1
ATOM 1386 O O . ILE B 1 28 ? -10.578 10.133 6.391 1 89.31 28 ILE B O 1
ATOM 1390 N N . PRO B 1 29 ? -8.445 10.047 5.82 1 89.31 29 PRO B N 1
ATOM 1391 C CA . PRO B 1 29 ? -8.773 8.945 4.91 1 89.31 29 PRO B CA 1
ATOM 1392 C C . PRO B 1 29 ? -9.328 7.719 5.641 1 89.31 29 PRO B C 1
ATOM 1394 O O . PRO B 1 29 ? -10.188 7.016 5.109 1 89.31 29 PRO B O 1
ATOM 1397 N N . ARG B 1 30 ? -8.805 7.457 6.84 1 92.31 30 ARG B N 1
ATOM 1398 C CA . ARG B 1 30 ? -9.312 6.316 7.594 1 92.31 30 ARG B CA 1
ATOM 1399 C C . ARG B 1 30 ? -10.812 6.445 7.844 1 92.31 30 ARG B C 1
ATOM 1401 O O . ARG B 1 30 ? -11.57 5.504 7.605 1 92.31 30 ARG B O 1
ATOM 1408 N N . SER B 1 31 ? -11.164 7.629 8.352 1 91 31 SER B N 1
ATOM 1409 C CA . SER B 1 31 ? -12.57 7.867 8.633 1 91 31 SER B CA 1
ATOM 1410 C C . SER B 1 31 ? -13.414 7.746 7.367 1 91 31 SER B C 1
ATOM 1412 O O . SER B 1 31 ? -14.531 7.219 7.406 1 91 31 SER B O 1
ATOM 1414 N N . THR B 1 32 ? -12.891 8.242 6.328 1 87.31 32 THR B N 1
ATOM 1415 C CA . THR B 1 32 ? -13.578 8.156 5.047 1 87.31 32 THR B CA 1
ATOM 1416 C C . THR B 1 32 ? -13.781 6.703 4.637 1 87.31 32 THR B C 1
ATOM 1418 O O . THR B 1 32 ? -14.859 6.332 4.16 1 87.31 32 THR B O 1
ATOM 1421 N N . ILE B 1 33 ? -12.836 5.859 4.809 1 90.38 33 ILE B N 1
ATOM 1422 C CA . ILE B 1 33 ? -12.891 4.449 4.449 1 90.38 33 ILE B CA 1
ATOM 1423 C C . ILE B 1 33 ? -13.914 3.732 5.328 1 90.38 33 ILE B C 1
ATOM 1425 O O . ILE B 1 33 ? -14.727 2.947 4.832 1 90.38 33 ILE B O 1
ATOM 1429 N N . LEU B 1 34 ? -13.883 4.047 6.566 1 90.56 34 LEU B N 1
ATOM 1430 C CA . LEU B 1 34 ? -14.75 3.357 7.52 1 90.56 34 LEU B CA 1
ATOM 1431 C C . LEU B 1 34 ? -16.203 3.742 7.312 1 90.56 34 LEU B C 1
ATOM 1433 O O . LEU B 1 34 ? -17.109 2.975 7.648 1 90.56 34 LEU B O 1
ATOM 1437 N N . LYS B 1 35 ? -16.391 4.875 6.75 1 86.12 35 LYS B N 1
ATOM 1438 C CA . LYS B 1 35 ? -17.75 5.352 6.535 1 86.12 35 LYS B CA 1
ATOM 1439 C C . LYS B 1 35 ? -18.25 4.984 5.145 1 86.12 35 LYS B C 1
ATOM 1441 O O . LYS B 1 35 ? -19.406 5.273 4.793 1 86.12 35 LYS B O 1
ATOM 1446 N N . MET B 1 36 ? -17.406 4.457 4.348 1 79.06 36 MET B N 1
ATOM 1447 C CA . MET B 1 36 ? -17.781 4.086 2.986 1 79.06 36 MET B CA 1
ATOM 1448 C C . MET B 1 36 ? -18.938 3.082 2.992 1 79.06 36 MET B C 1
ATOM 1450 O O . MET B 1 36 ? -18.984 2.191 3.842 1 79.06 36 MET B O 1
ATOM 1454 N N . ASP B 1 37 ? -19.953 3.475 2.209 1 63.78 37 ASP B N 1
ATOM 1455 C CA . ASP B 1 37 ? -21.062 2.547 2.027 1 63.78 37 ASP B CA 1
ATOM 1456 C C . ASP B 1 37 ? -20.641 1.335 1.201 1 63.78 37 ASP B C 1
ATOM 1458 O O . ASP B 1 37 ? -19.984 1.482 0.164 1 63.78 37 ASP B O 1
ATOM 1462 N N . LYS B 1 38 ? -20.703 0.191 1.832 1 61.28 38 LYS B N 1
ATOM 1463 C CA . LYS B 1 38 ? -20.422 -1.05 1.117 1 61.28 38 LYS B CA 1
ATOM 1464 C C . LYS B 1 38 ? -21.359 -1.223 -0.078 1 61.28 38 LYS B C 1
ATOM 1466 O O . LYS B 1 38 ? -22.562 -0.99 0.031 1 61.28 38 LYS B O 1
ATOM 1471 N N . THR B 1 39 ? -20.875 -0.736 -1.169 1 58 39 THR B N 1
ATOM 1472 C CA . THR B 1 39 ? -21.75 -1.15 -2.258 1 58 39 THR B CA 1
ATOM 1473 C C . THR B 1 39 ? -21.828 -2.672 -2.338 1 58 39 THR B C 1
ATOM 1475 O O . THR B 1 39 ? -20.797 -3.35 -2.439 1 58 39 THR B O 1
ATOM 1478 N N . THR B 1 40 ? -22.781 -3.156 -1.677 1 57.34 40 THR B N 1
ATOM 1479 C CA . THR B 1 40 ? -23 -4.598 -1.647 1 57.34 40 THR B CA 1
ATOM 1480 C C . THR B 1 40 ? -22.969 -5.18 -3.059 1 57.34 40 THR B C 1
ATOM 1482 O O . THR B 1 40 ? -23.531 -4.59 -3.988 1 57.34 40 THR B O 1
ATOM 1485 N N . LEU B 1 41 ? -21.906 -5.984 -3.309 1 61.09 41 LEU B N 1
ATOM 1486 C CA . LEU B 1 41 ? -21.906 -6.715 -4.57 1 61.09 41 LEU B CA 1
ATOM 1487 C C . LEU B 1 41 ? -23.25 -7.422 -4.781 1 61.09 41 LEU B C 1
ATOM 1489 O O . LEU B 1 41 ? -23.891 -7.836 -3.818 1 61.09 41 LEU B O 1
ATOM 1493 N N . PRO B 1 42 ? -23.656 -7.246 -6.035 1 59.88 42 PRO B N 1
ATOM 1494 C CA . PRO B 1 42 ? -24.922 -7.914 -6.305 1 59.88 42 PRO B CA 1
ATOM 1495 C C . PRO B 1 42 ? -24.906 -9.391 -5.922 1 59.88 42 PRO B C 1
ATOM 1497 O O . PRO B 1 42 ? -23.844 -10 -5.832 1 59.88 42 PRO B O 1
ATOM 1500 N N . ALA B 1 43 ? -26.031 -9.836 -5.449 1 57.03 43 ALA B N 1
ATOM 1501 C CA . ALA B 1 43 ? -26.234 -11.234 -5.059 1 57.03 43 ALA B CA 1
ATOM 1502 C C . ALA B 1 43 ? -25.75 -12.18 -6.156 1 57.03 43 ALA B C 1
ATOM 1504 O O . ALA B 1 43 ? -25.156 -13.219 -5.867 1 57.03 43 ALA B O 1
ATOM 1505 N N . VAL B 1 44 ? -26.125 -11.742 -7.41 1 58.41 44 VAL B N 1
ATOM 1506 C CA . VAL B 1 44 ? -25.625 -12.516 -8.547 1 58.41 44 VAL B CA 1
ATOM 1507 C C . VAL B 1 44 ? -24.484 -11.758 -9.234 1 58.41 44 VAL B C 1
ATOM 1509 O O . VAL B 1 44 ? -24.719 -10.719 -9.859 1 58.41 44 VAL B O 1
ATOM 1512 N N . MET B 1 45 ? -23.359 -12.203 -8.867 1 62.88 45 MET B N 1
ATOM 1513 C CA . MET B 1 45 ? -22.203 -11.469 -9.391 1 62.88 45 MET B CA 1
ATOM 1514 C C . MET B 1 45 ? -21.703 -12.102 -10.68 1 62.88 45 MET B C 1
ATOM 1516 O O . MET B 1 45 ? -21.625 -13.32 -10.797 1 62.88 45 MET B O 1
ATOM 1520 N N . LYS B 1 46 ? -21.656 -11.18 -11.656 1 67.06 46 LYS B N 1
ATOM 1521 C CA . LYS B 1 46 ? -20.938 -11.578 -12.867 1 67.06 46 LYS B CA 1
ATOM 1522 C C . LYS B 1 46 ? -19.469 -11.227 -12.773 1 67.06 46 LYS B C 1
ATOM 1524 O O . LYS B 1 46 ? -19.062 -10.445 -11.914 1 67.06 46 LYS B O 1
ATOM 1529 N N . MET B 1 47 ? -18.656 -12.016 -13.445 1 64.25 47 MET B N 1
ATOM 1530 C CA . MET B 1 47 ? -17.203 -11.781 -13.469 1 64.25 47 MET B CA 1
ATOM 1531 C C . MET B 1 47 ? -16.906 -10.305 -13.656 1 64.25 47 MET B C 1
ATOM 1533 O O . MET B 1 47 ? -15.969 -9.773 -13.055 1 64.25 47 MET B O 1
ATOM 1537 N N . LYS B 1 48 ? -17.703 -9.711 -14.414 1 66.81 48 LYS B N 1
ATOM 1538 C CA . LYS B 1 48 ? -17.516 -8.289 -14.68 1 66.81 48 LYS B CA 1
ATOM 1539 C C . LYS B 1 48 ? -17.688 -7.461 -13.406 1 66.81 48 LYS B C 1
ATOM 1541 O O . LYS B 1 48 ? -17.031 -6.426 -13.242 1 66.81 48 LYS B O 1
ATOM 1546 N N . ASP B 1 49 ? -18.547 -7.93 -12.641 1 66.31 49 ASP B N 1
ATOM 1547 C CA . ASP B 1 49 ? -18.781 -7.23 -11.383 1 66.31 49 ASP B CA 1
ATOM 1548 C C . ASP B 1 49 ? -17.562 -7.336 -10.461 1 66.31 49 ASP B C 1
ATOM 1550 O O . ASP B 1 49 ? -17.234 -6.383 -9.75 1 66.31 49 ASP B O 1
ATOM 1554 N N . LEU B 1 50 ? -17.016 -8.445 -10.602 1 65 50 LEU B N 1
ATOM 1555 C CA . LEU B 1 50 ? -15.812 -8.68 -9.805 1 65 50 LEU B CA 1
ATOM 1556 C C . LEU B 1 50 ? -14.672 -7.785 -10.281 1 65 50 LEU B C 1
ATOM 1558 O O . LEU B 1 50 ? -13.914 -7.258 -9.461 1 65 50 LEU B O 1
ATOM 1562 N N . ILE B 1 51 ? -14.695 -7.621 -11.508 1 66 51 ILE B N 1
ATOM 1563 C CA . ILE B 1 51 ? -13.648 -6.82 -12.141 1 66 51 ILE B CA 1
ATOM 1564 C C . ILE B 1 51 ? -13.852 -5.348 -11.805 1 66 51 ILE B C 1
ATOM 1566 O O . ILE B 1 51 ? -12.883 -4.609 -11.609 1 66 51 ILE B O 1
ATOM 1570 N N . ASN B 1 52 ? -15.016 -5.066 -11.805 1 64.38 52 ASN B N 1
ATOM 1571 C CA . ASN B 1 52 ? -15.297 -3.656 -11.562 1 64.38 52 ASN B CA 1
ATOM 1572 C C . ASN B 1 52 ? -15.148 -3.301 -10.086 1 64.38 52 ASN B C 1
ATOM 1574 O O . ASN B 1 52 ? -14.844 -2.158 -9.75 1 64.38 52 ASN B O 1
ATOM 1578 N N . GLY B 1 53 ? -15.133 -4.242 -9.445 1 62 53 GLY B N 1
ATOM 1579 C CA . GLY B 1 53 ? -15.023 -4.035 -8.008 1 62 53 GLY B CA 1
ATOM 1580 C C . GLY B 1 53 ? -16.125 -3.17 -7.438 1 62 53 GLY B C 1
ATOM 1581 O O . GLY B 1 53 ? -17.016 -2.725 -8.172 1 62 53 GLY B O 1
ATOM 1582 N N . GLU B 1 54 ? -16.344 -3.146 -6.102 1 59.31 54 GLU B N 1
ATOM 1583 C CA . GLU B 1 54 ? -17.406 -2.525 -5.312 1 59.31 54 GLU B CA 1
ATOM 1584 C C . GLU B 1 54 ? -17.047 -1.084 -4.957 1 59.31 54 GLU B C 1
ATOM 1586 O O . GLU B 1 54 ? -17.859 -0.369 -4.367 1 59.31 54 GLU B O 1
ATOM 1591 N N . TYR B 1 55 ? -15.742 -0.606 -5.391 1 65.56 55 TYR B N 1
ATOM 1592 C CA . TYR B 1 55 ? -15.43 0.575 -4.594 1 65.56 55 TYR B CA 1
ATOM 1593 C C . TYR B 1 55 ? -14.961 1.722 -5.484 1 65.56 55 TYR B C 1
ATOM 1595 O O . TYR B 1 55 ? -14.453 1.494 -6.582 1 65.56 55 TYR B O 1
ATOM 1603 N N . THR B 1 56 ? -15.523 2.818 -5.219 1 77.38 56 THR B N 1
ATOM 1604 C CA . THR B 1 56 ? -14.859 4.023 -5.703 1 77.38 56 THR B CA 1
ATOM 1605 C C . THR B 1 56 ? -13.875 4.555 -4.66 1 77.38 56 THR B C 1
ATOM 1607 O O . THR B 1 56 ? -14.219 4.676 -3.482 1 77.38 56 THR B O 1
ATOM 1610 N N . ILE B 1 57 ? -12.602 4.715 -5.094 1 88.62 57 ILE B N 1
ATOM 1611 C CA . ILE B 1 57 ? -11.594 5.262 -4.188 1 88.62 57 ILE B CA 1
ATOM 1612 C C . ILE B 1 57 ? -11.992 6.676 -3.771 1 88.62 57 ILE B C 1
ATOM 1614 O O . ILE B 1 57 ? -12.188 7.547 -4.621 1 88.62 57 ILE B O 1
ATOM 1618 N N . PRO B 1 58 ? -12.133 6.867 -2.502 1 89.25 58 PRO B N 1
ATOM 1619 C CA . PRO B 1 58 ? -12.438 8.227 -2.045 1 89.25 58 PRO B CA 1
ATOM 1620 C C . PRO B 1 58 ? -11.422 9.258 -2.533 1 89.25 58 PRO B C 1
ATOM 1622 O O . PRO B 1 58 ? -10.227 8.969 -2.578 1 89.25 58 PRO B O 1
ATOM 1625 N N . GLU B 1 59 ? -11.891 10.422 -2.83 1 89 59 GLU B N 1
ATOM 1626 C CA . GLU B 1 59 ? -11.07 11.477 -3.422 1 89 59 GLU B CA 1
ATOM 1627 C C . GLU B 1 59 ? -9.891 11.836 -2.52 1 89 59 GLU B C 1
ATOM 1629 O O . GLU B 1 59 ? -8.773 12.023 -2.996 1 89 59 GLU B O 1
ATOM 1634 N N . LYS B 1 60 ? -10.148 11.984 -1.287 1 88.88 60 LYS B N 1
ATOM 1635 C CA . LYS B 1 60 ? -9.109 12.383 -0.347 1 88.88 60 LYS B CA 1
ATOM 1636 C C . LYS B 1 60 ? -8 11.336 -0.272 1 88.88 60 LYS B C 1
ATOM 1638 O O . LYS B 1 60 ? -6.824 11.672 -0.139 1 88.88 60 LYS B O 1
ATOM 1643 N N . LEU B 1 61 ? -8.414 10.094 -0.374 1 92.12 61 LEU B N 1
ATOM 1644 C CA . LEU B 1 61 ? -7.441 9.008 -0.373 1 92.12 61 LEU B CA 1
ATOM 1645 C C . LEU B 1 61 ? -6.633 9 -1.665 1 92.12 61 LEU B C 1
ATOM 1647 O O . LEU B 1 61 ? -5.406 8.852 -1.633 1 92.12 61 LEU B O 1
ATOM 1651 N N . ASP B 1 62 ? -7.359 9.172 -2.711 1 92.81 62 ASP B N 1
ATOM 1652 C CA . ASP B 1 62 ? -6.703 9.242 -4.012 1 92.81 62 ASP B CA 1
ATOM 1653 C C . ASP B 1 62 ? -5.695 10.391 -4.059 1 92.81 62 ASP B C 1
ATOM 1655 O O . ASP B 1 62 ? -4.578 10.227 -4.547 1 92.81 62 ASP B O 1
ATOM 1659 N N . ARG B 1 63 ? -6.074 11.492 -3.562 1 92.25 63 ARG B N 1
ATOM 1660 C CA . ARG B 1 63 ? -5.215 12.672 -3.549 1 92.25 63 ARG B CA 1
ATOM 1661 C C . ARG B 1 63 ? -3.947 12.414 -2.744 1 92.25 63 ARG B C 1
ATOM 1663 O O . ARG B 1 63 ? -2.852 12.789 -3.168 1 92.25 63 ARG B O 1
ATOM 1670 N N . PHE B 1 64 ? -4.117 11.828 -1.599 1 94.06 64 PHE B N 1
ATOM 1671 C CA . PHE B 1 64 ? -2.957 11.57 -0.755 1 94.06 64 PHE B CA 1
ATOM 1672 C C . PHE B 1 64 ? -1.924 10.727 -1.497 1 94.06 64 PHE B C 1
ATOM 1674 O O . PHE B 1 64 ? -0.748 11.094 -1.562 1 94.06 64 PHE B O 1
ATOM 1681 N N . PHE B 1 65 ? -2.35 9.672 -2.049 1 96.44 65 PHE B N 1
ATOM 1682 C CA . PHE B 1 65 ? -1.394 8.75 -2.652 1 96.44 65 PHE B CA 1
ATOM 1683 C C . PHE B 1 65 ? -0.832 9.32 -3.947 1 96.44 65 PHE B C 1
ATOM 1685 O O . PHE B 1 65 ? 0.332 9.094 -4.281 1 96.44 65 PHE B O 1
ATOM 1692 N N . LYS B 1 66 ? -1.604 10.07 -4.688 1 96.12 66 LYS B N 1
ATOM 1693 C CA . LYS B 1 66 ? -1.081 10.758 -5.867 1 96.12 66 LYS B CA 1
ATOM 1694 C C . LYS B 1 66 ? -0.002 11.766 -5.48 1 96.12 66 LYS B C 1
ATOM 1696 O O . LYS B 1 66 ? 1.019 11.883 -6.164 1 96.12 66 LYS B O 1
ATOM 1701 N N . ALA B 1 67 ? -0.313 12.5 -4.398 1 95.38 67 ALA B N 1
ATOM 1702 C CA . ALA B 1 67 ? 0.674 13.453 -3.904 1 95.38 67 ALA B CA 1
ATOM 1703 C C . ALA B 1 67 ? 1.92 12.742 -3.391 1 95.38 67 ALA B C 1
ATOM 1705 O O . ALA B 1 67 ? 3.043 13.203 -3.609 1 95.38 67 ALA B O 1
ATOM 1706 N N . LEU B 1 68 ? 1.764 11.648 -2.686 1 95.75 68 LEU B N 1
ATOM 1707 C CA . LEU B 1 68 ? 2.867 10.875 -2.133 1 95.75 68 LEU B CA 1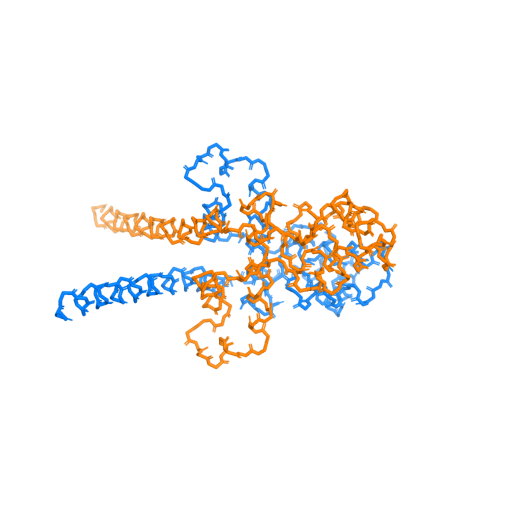
ATOM 1708 C C . LEU B 1 68 ? 3.77 10.344 -3.244 1 95.75 68 LEU B C 1
ATOM 1710 O O . LEU B 1 68 ? 4.992 10.484 -3.176 1 95.75 68 LEU B O 1
ATOM 1714 N N . ILE B 1 69 ? 3.17 9.797 -4.316 1 96.56 69 ILE B N 1
ATOM 1715 C CA . ILE B 1 69 ? 3.924 9.125 -5.375 1 96.56 69 ILE B CA 1
ATOM 1716 C C . ILE B 1 69 ? 4.41 10.156 -6.391 1 96.56 69 ILE B C 1
ATOM 1718 O O . ILE B 1 69 ? 5.582 10.148 -6.781 1 96.56 69 ILE B O 1
ATOM 1722 N N . GLY B 1 70 ? 3.537 11.016 -6.758 1 95.19 70 GLY B N 1
ATOM 1723 C CA . GLY B 1 70 ? 3.824 11.93 -7.852 1 95.19 70 GLY B CA 1
ATOM 1724 C C . GLY B 1 70 ? 4.484 13.219 -7.395 1 95.19 70 GLY B C 1
ATOM 1725 O O . GLY B 1 70 ? 5.062 13.945 -8.203 1 95.19 70 GLY B O 1
ATOM 1726 N N . GLY B 1 71 ? 4.355 13.586 -6.098 1 93.44 71 GLY B N 1
ATOM 1727 C CA . GLY B 1 71 ? 4.914 14.828 -5.59 1 93.44 71 GLY B CA 1
ATOM 1728 C C . GLY B 1 71 ? 4.148 16.062 -6.047 1 93.44 71 GLY B C 1
ATOM 1729 O O . GLY B 1 71 ? 2.938 15.992 -6.262 1 93.44 71 GLY B O 1
ATOM 1730 N N . LYS B 1 72 ? 4.895 17.172 -6.094 1 90.31 72 LYS B N 1
ATOM 1731 C CA . LYS B 1 72 ? 4.277 18.469 -6.402 1 90.31 72 LYS B CA 1
ATOM 1732 C C . LYS B 1 72 ? 4.105 18.641 -7.91 1 90.31 72 LYS B C 1
ATOM 1734 O O . LYS B 1 72 ? 3.367 19.531 -8.352 1 90.31 72 LYS B O 1
ATOM 1739 N N . ASP B 1 73 ? 4.73 17.766 -8.648 1 88.94 73 ASP B N 1
ATOM 1740 C CA . ASP B 1 73 ? 4.672 17.859 -10.109 1 88.94 73 ASP B CA 1
ATOM 1741 C C . ASP B 1 73 ? 3.369 17.266 -10.641 1 88.94 73 ASP B C 1
ATOM 1743 O O . ASP B 1 73 ? 3.188 16.047 -10.648 1 88.94 73 ASP B O 1
ATOM 1747 N N . ILE B 1 74 ? 2.562 18.141 -11.156 1 87.19 74 ILE B N 1
ATOM 1748 C CA . ILE B 1 74 ? 1.234 17.75 -11.617 1 87.19 74 ILE B CA 1
ATOM 1749 C C . ILE B 1 74 ? 1.359 16.766 -12.773 1 87.19 74 ILE B C 1
ATOM 1751 O O . ILE B 1 74 ? 0.536 15.852 -12.906 1 87.19 74 ILE B O 1
ATOM 1755 N N . ARG B 1 75 ? 2.4 17 -13.602 1 90.62 75 ARG B N 1
ATOM 1756 C CA . ARG B 1 75 ? 2.605 16.094 -14.727 1 90.62 75 ARG B CA 1
ATOM 1757 C C . ARG B 1 75 ? 2.883 14.672 -14.234 1 90.62 75 ARG B C 1
ATOM 1759 O O . ARG B 1 75 ? 2.408 13.703 -14.828 1 90.62 75 ARG B O 1
ATOM 1766 N N . ARG B 1 76 ? 3.596 14.562 -13.125 1 90 76 ARG B N 1
ATOM 1767 C CA . ARG B 1 76 ? 3.875 13.258 -12.539 1 90 76 ARG B CA 1
ATOM 1768 C C . ARG B 1 76 ? 2.629 12.672 -11.875 1 90 76 ARG B C 1
ATOM 1770 O O . ARG B 1 76 ? 2.344 11.484 -12.016 1 90 76 ARG B O 1
ATOM 1777 N N . GLN B 1 77 ? 1.885 13.508 -11.258 1 92 77 GLN B N 1
ATOM 1778 C CA . GLN B 1 77 ? 0.674 13.062 -10.578 1 92 77 GLN B CA 1
ATOM 1779 C C . GLN B 1 77 ? -0.354 12.539 -11.57 1 92 77 GLN B C 1
ATOM 1781 O O . GLN B 1 77 ? -1.093 11.594 -11.273 1 92 77 GLN B O 1
ATOM 1786 N N . ASP B 1 78 ? -0.319 13.094 -12.766 1 89.75 78 ASP B N 1
ATOM 1787 C CA . ASP B 1 78 ? -1.336 12.727 -13.742 1 89.75 78 ASP B CA 1
ATOM 1788 C C . ASP B 1 78 ? -0.837 11.617 -14.664 1 89.75 78 ASP B C 1
ATOM 1790 O O . ASP B 1 78 ? -1.559 11.172 -15.562 1 89.75 78 ASP B O 1
ATOM 1794 N N . GLY B 1 79 ? 0.382 11.234 -14.477 1 93 79 GLY B N 1
ATOM 1795 C CA . GLY B 1 79 ? 0.935 10.172 -15.305 1 93 79 GLY B CA 1
ATOM 1796 C C . GLY B 1 79 ? 0.278 8.828 -15.07 1 93 79 GLY B C 1
ATOM 1797 O O . GLY B 1 79 ? -0.262 8.578 -13.984 1 93 79 GLY B O 1
ATOM 1798 N N . VAL B 1 80 ? 0.369 7.992 -16.062 1 93 80 VAL B N 1
ATOM 1799 C CA . VAL B 1 80 ? -0.264 6.676 -16.031 1 93 80 VAL B CA 1
ATOM 1800 C C . VAL B 1 80 ? 0.332 5.836 -14.906 1 93 80 VAL B C 1
ATOM 1802 O O . VAL B 1 80 ? -0.394 5.137 -14.195 1 93 80 VAL B O 1
ATOM 1805 N N . ASN B 1 81 ? 1.592 5.91 -14.734 1 93.81 81 ASN B N 1
ATOM 1806 C CA . ASN B 1 81 ? 2.262 5.129 -13.695 1 93.81 81 ASN B CA 1
ATOM 1807 C C . ASN B 1 81 ? 1.831 5.562 -12.297 1 93.81 81 ASN B C 1
ATOM 1809 O O . ASN B 1 81 ? 1.526 4.727 -11.453 1 93.81 81 ASN B O 1
ATOM 1813 N N . CYS B 1 82 ? 1.801 6.848 -12.078 1 95.62 82 CYS B N 1
ATOM 1814 C CA . CYS B 1 82 ? 1.376 7.371 -10.789 1 95.62 82 CYS B CA 1
ATOM 1815 C C . CYS B 1 82 ? -0.065 6.98 -10.484 1 95.62 82 CYS B C 1
ATOM 1817 O O . CYS B 1 82 ? -0.385 6.59 -9.359 1 95.62 82 CYS B O 1
ATOM 1819 N N . HIS B 1 83 ? -0.894 7.051 -11.508 1 94.69 83 HIS B N 1
ATOM 1820 C CA . HIS B 1 83 ? -2.291 6.676 -11.328 1 94.69 83 HIS B CA 1
ATOM 1821 C C . HIS B 1 83 ? -2.422 5.207 -10.945 1 94.69 83 HIS B C 1
ATOM 1823 O O . HIS B 1 83 ? -3.176 4.863 -10.023 1 94.69 83 HIS B O 1
ATOM 1829 N N . ARG B 1 84 ? -1.725 4.414 -11.609 1 95.25 84 ARG B N 1
ATOM 1830 C CA . ARG B 1 84 ? -1.784 2.982 -11.344 1 95.25 84 ARG B CA 1
ATOM 1831 C C . ARG B 1 84 ? -1.288 2.668 -9.938 1 95.25 84 ARG B C 1
ATOM 1833 O O . ARG B 1 84 ? -1.952 1.954 -9.18 1 95.25 84 ARG B O 1
ATOM 1840 N N . LEU B 1 85 ? -0.18 3.203 -9.617 1 97.19 85 LEU B N 1
ATOM 1841 C CA . LEU B 1 85 ? 0.424 2.932 -8.32 1 97.19 85 LEU B CA 1
ATOM 1842 C C . LEU B 1 85 ? -0.412 3.535 -7.191 1 97.19 85 LEU B C 1
ATOM 1844 O O . LEU B 1 85 ? -0.594 2.91 -6.145 1 97.19 85 LEU B O 1
ATOM 1848 N N . SER B 1 86 ? -0.88 4.793 -7.395 1 96.69 86 SER B N 1
ATOM 1849 C CA . SER B 1 86 ? -1.729 5.422 -6.387 1 96.69 86 SER B CA 1
ATOM 1850 C C . SER B 1 86 ? -3.012 4.625 -6.172 1 96.69 86 SER B C 1
ATOM 1852 O O . SER B 1 86 ? -3.455 4.445 -5.035 1 96.69 86 SER B O 1
ATOM 1854 N N . ASN B 1 87 ? -3.586 4.133 -7.262 1 94.75 87 ASN B N 1
ATOM 1855 C CA . ASN B 1 87 ? -4.777 3.295 -7.152 1 94.75 87 ASN B CA 1
ATOM 1856 C C . ASN B 1 87 ? -4.484 1.996 -6.41 1 94.75 87 ASN B C 1
ATOM 1858 O O . ASN B 1 87 ? -5.301 1.536 -5.609 1 94.75 87 ASN B O 1
ATOM 1862 N N . SER B 1 88 ? -3.383 1.414 -6.672 1 96.88 88 SER B N 1
ATOM 1863 C CA . SER B 1 88 ? -2.975 0.182 -6.004 1 96.88 88 SER B CA 1
ATOM 1864 C C . SER B 1 88 ? -2.836 0.388 -4.5 1 96.88 88 SER B C 1
ATOM 1866 O O . SER B 1 88 ? -3.418 -0.359 -3.711 1 96.88 88 SER B O 1
ATOM 1868 N N . LEU B 1 89 ? -2.137 1.399 -4.121 1 97.62 89 LEU B N 1
ATOM 1869 C CA . LEU B 1 89 ? -1.889 1.664 -2.707 1 97.62 89 LEU B CA 1
ATOM 1870 C C . LEU B 1 89 ? -3.174 2.078 -1.997 1 97.62 89 LEU B C 1
ATOM 1872 O O . LEU B 1 89 ? -3.412 1.681 -0.854 1 97.62 89 LEU B O 1
ATOM 1876 N N . ALA B 1 90 ? -3.969 2.891 -2.695 1 96.38 90 ALA B N 1
ATOM 1877 C CA . ALA B 1 90 ? -5.25 3.289 -2.113 1 96.38 90 ALA B CA 1
ATOM 1878 C C . ALA B 1 90 ? -6.148 2.076 -1.885 1 96.38 90 ALA B C 1
ATOM 1880 O O . ALA B 1 90 ? -6.801 1.97 -0.845 1 96.38 90 ALA B O 1
ATOM 1881 N N . SER B 1 91 ? -6.188 1.194 -2.859 1 95.44 91 SER B N 1
ATOM 1882 C CA . SER B 1 91 ? -6.965 -0.034 -2.732 1 95.44 91 SER B CA 1
ATOM 1883 C C . SER B 1 91 ? -6.48 -0.873 -1.554 1 95.44 91 SER B C 1
ATOM 1885 O O . SER B 1 91 ? -7.289 -1.411 -0.796 1 95.44 91 SER B O 1
ATOM 1887 N N . ASP B 1 92 ? -5.172 -0.977 -1.39 1 97.56 92 ASP B N 1
ATOM 1888 C CA . ASP B 1 92 ? -4.617 -1.702 -0.251 1 97.56 92 ASP B CA 1
ATOM 1889 C C . ASP B 1 92 ? -5.035 -1.056 1.068 1 97.56 92 ASP B C 1
ATOM 1891 O O . ASP B 1 92 ? -5.391 -1.752 2.021 1 97.56 92 ASP B O 1
ATOM 1895 N N . ALA B 1 93 ? -4.98 0.252 1.116 1 96.88 93 ALA B N 1
ATOM 1896 C CA . ALA B 1 93 ? -5.379 0.964 2.326 1 96.88 93 ALA B CA 1
ATOM 1897 C C . ALA B 1 93 ? -6.836 0.672 2.68 1 96.88 93 ALA B C 1
ATOM 1899 O O . ALA B 1 93 ? -7.16 0.408 3.84 1 96.88 93 ALA B O 1
ATOM 1900 N N . ILE B 1 94 ? -7.676 0.711 1.677 1 94.88 94 ILE B N 1
ATOM 1901 C CA . ILE B 1 94 ? -9.094 0.458 1.896 1 94.88 94 ILE B CA 1
ATOM 1902 C C . ILE B 1 94 ? -9.289 -0.951 2.453 1 94.88 94 ILE B C 1
ATOM 1904 O O . ILE B 1 94 ? -9.992 -1.141 3.449 1 94.88 94 ILE B O 1
ATOM 1908 N N . TYR B 1 95 ? -8.664 -1.878 1.839 1 95 95 TYR B N 1
ATOM 1909 C CA . TYR B 1 95 ? -8.789 -3.268 2.264 1 95 95 TYR B CA 1
ATOM 1910 C C . TYR B 1 95 ? -8.289 -3.451 3.689 1 95 95 TYR B C 1
ATOM 1912 O O . TYR B 1 95 ? -8.953 -4.082 4.512 1 95 95 TYR B O 1
ATOM 1920 N N . CYS B 1 96 ? -7.137 -2.883 4.039 1 96.62 96 CYS B N 1
ATOM 1921 C CA . CYS B 1 96 ? -6.492 -3.053 5.336 1 96.62 96 CYS B CA 1
ATOM 1922 C C . CYS B 1 96 ? -7.273 -2.342 6.434 1 96.62 96 CYS B C 1
ATOM 1924 O O . CYS B 1 96 ? -7.508 -2.91 7.5 1 96.62 96 CYS B O 1
ATOM 1926 N N . VAL B 1 97 ? -7.672 -1.118 6.168 1 95.56 97 VAL B N 1
ATOM 1927 C CA . VAL B 1 97 ? -8.383 -0.317 7.16 1 95.56 97 VAL B CA 1
ATOM 1928 C C . VAL B 1 97 ? -9.734 -0.952 7.469 1 95.56 97 VAL B C 1
ATOM 1930 O O . VAL B 1 97 ? -10.18 -0.948 8.617 1 95.56 97 VAL B O 1
ATOM 1933 N N . SER B 1 98 ? -10.383 -1.544 6.461 1 92.62 98 SER B N 1
ATOM 1934 C CA . SER B 1 98 ? -11.703 -2.139 6.633 1 92.62 98 SER B CA 1
ATOM 1935 C C . SER B 1 98 ? -11.602 -3.572 7.141 1 92.62 98 SER B C 1
ATOM 1937 O O . SER B 1 98 ? -12.625 -4.234 7.352 1 92.62 98 SER B O 1
ATOM 1939 N N . ASN B 1 99 ? -10.398 -4.086 7.258 1 91.81 99 ASN B N 1
ATOM 1940 C CA . ASN B 1 99 ? -10.156 -5.469 7.656 1 91.81 99 ASN B CA 1
ATOM 1941 C C . ASN B 1 99 ? -10.789 -6.453 6.68 1 91.81 99 ASN B C 1
ATOM 1943 O O . ASN B 1 99 ? -11.398 -7.441 7.094 1 91.81 99 ASN B O 1
ATOM 1947 N N . GLY B 1 100 ? -10.766 -6.062 5.434 1 90.5 100 GLY B N 1
ATOM 1948 C CA . GLY B 1 100 ? -11.195 -6.961 4.375 1 90.5 100 GLY B CA 1
ATOM 1949 C C . GLY B 1 100 ? -12.695 -6.973 4.172 1 90.5 100 GLY B C 1
ATOM 1950 O O . GLY B 1 100 ? -13.219 -7.754 3.371 1 90.5 100 GLY B O 1
ATOM 1951 N N . THR B 1 101 ? -13.414 -6.129 4.891 1 88.25 101 THR B N 1
ATOM 1952 C CA . THR B 1 101 ? -14.859 -6.086 4.707 1 88.25 101 THR B CA 1
ATOM 1953 C C . THR B 1 101 ? -15.219 -5.355 3.414 1 88.25 101 THR B C 1
ATOM 1955 O O . THR B 1 101 ? -16.297 -5.578 2.846 1 88.25 101 THR B O 1
ATOM 1958 N N . VAL B 1 102 ? -14.391 -4.418 3.004 1 88.12 102 VAL B N 1
ATOM 1959 C CA . VAL B 1 102 ? -14.477 -3.781 1.694 1 88.12 102 VAL B CA 1
ATOM 1960 C C . VAL B 1 102 ? -13.414 -4.355 0.765 1 88.12 102 VAL B C 1
ATOM 1962 O O . VAL B 1 102 ? -12.219 -4.305 1.072 1 88.12 102 VAL B O 1
ATOM 1965 N N . LYS B 1 103 ? -13.883 -4.938 -0.304 1 88.69 103 LYS B N 1
ATOM 1966 C CA . LYS B 1 103 ? -12.953 -5.613 -1.207 1 88.69 103 LYS B CA 1
ATOM 1967 C C . LYS B 1 103 ? -12.805 -4.84 -2.514 1 88.69 103 LYS B C 1
ATOM 1969 O O . LYS B 1 103 ? -13.625 -4.977 -3.422 1 88.69 103 LYS B O 1
ATOM 1974 N N . PRO B 1 104 ? -11.734 -4.117 -2.635 1 90.56 104 PRO B N 1
ATOM 1975 C CA . PRO B 1 104 ? -11.492 -3.459 -3.922 1 90.56 104 PRO B CA 1
ATOM 1976 C C . PRO B 1 104 ? -11.32 -4.453 -5.066 1 90.56 104 PRO B C 1
ATOM 1978 O O . PRO B 1 104 ? -10.922 -5.598 -4.84 1 90.56 104 PRO B O 1
ATOM 1981 N N . SER B 1 105 ? -1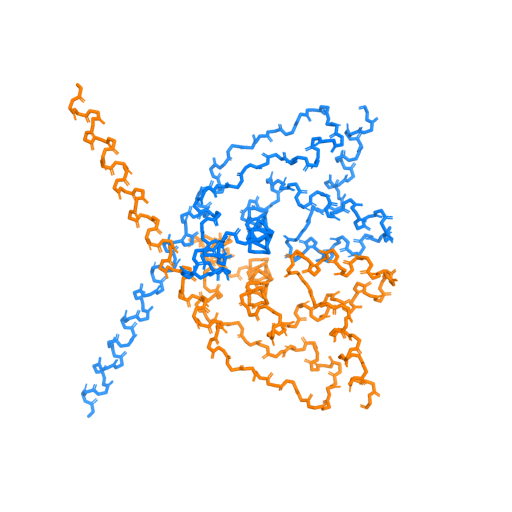1.578 -3.99 -6.238 1 88.94 105 SER B N 1
ATOM 1982 C CA . SER B 1 105 ? -11.445 -4.828 -7.426 1 88.94 105 SER B CA 1
ATOM 1983 C C . SER B 1 105 ? -10.039 -5.418 -7.531 1 88.94 105 SER B C 1
ATOM 1985 O O . SER B 1 105 ? -9.883 -6.598 -7.855 1 88.94 105 SER B O 1
ATOM 1987 N N . LYS B 1 106 ? -9.008 -4.613 -7.277 1 91.88 106 LYS B N 1
ATOM 1988 C CA . LYS B 1 106 ? -7.621 -5.066 -7.324 1 91.88 106 LYS B CA 1
ATOM 1989 C C . LYS B 1 106 ? -7.422 -6.312 -6.473 1 91.88 106 LYS B C 1
ATOM 1991 O O . LYS B 1 106 ? -6.746 -7.258 -6.895 1 91.88 106 LYS B O 1
ATOM 1996 N N . HIS B 1 107 ? -8.031 -6.363 -5.34 1 93.94 107 HIS B N 1
ATOM 1997 C CA . HIS B 1 107 ? -7.84 -7.449 -4.383 1 93.94 107 HIS B CA 1
ATOM 1998 C C . HIS B 1 107 ? -8.516 -8.734 -4.859 1 93.94 107 HIS B C 1
ATOM 2000 O O . HIS B 1 107 ? -8 -9.828 -4.637 1 93.94 107 HIS B O 1
ATOM 2006 N N . ILE B 1 108 ? -9.602 -8.586 -5.453 1 91.12 108 ILE B N 1
ATOM 2007 C CA . ILE B 1 108 ? -10.32 -9.734 -5.984 1 91.12 108 ILE B CA 1
ATOM 2008 C C . ILE B 1 108 ? -9.602 -10.266 -7.227 1 91.12 108 ILE B C 1
ATOM 2010 O O . ILE B 1 108 ? -9.281 -11.453 -7.305 1 91.12 108 ILE B O 1
ATOM 2014 N N . THR B 1 109 ? -9.336 -9.383 -8.164 1 91.31 109 THR B N 1
ATOM 2015 C CA . THR B 1 109 ? -8.781 -9.781 -9.453 1 91.31 109 THR B CA 1
ATOM 2016 C C . THR B 1 109 ? -7.371 -10.344 -9.289 1 91.31 109 THR B C 1
ATOM 2018 O O . THR B 1 109 ? -6.996 -11.305 -9.961 1 91.31 109 THR B O 1
ATOM 2021 N N . LEU B 1 110 ? -6.602 -9.758 -8.438 1 93.69 110 LEU B N 1
ATOM 2022 C CA . LEU B 1 110 ? -5.27 -10.289 -8.172 1 93.69 110 LEU B CA 1
ATOM 2023 C C . LEU B 1 110 ? -5.348 -11.68 -7.555 1 93.69 110 LEU B C 1
ATOM 2025 O O . LEU B 1 110 ? -4.617 -12.586 -7.957 1 93.69 110 LEU B O 1
ATOM 2029 N N . GLY B 1 111 ? -6.246 -11.805 -6.578 1 92.88 111 GLY B N 1
ATOM 2030 C CA . GLY B 1 111 ? -6.434 -13.117 -5.973 1 92.88 111 GLY B CA 1
ATOM 2031 C C . GLY B 1 111 ? -6.832 -14.188 -6.969 1 92.88 111 GLY B C 1
ATOM 2032 O O . GLY B 1 111 ? -6.277 -15.281 -6.965 1 92.88 111 GLY B O 1
ATOM 2033 N N . MET B 1 112 ? -7.727 -13.891 -7.809 1 89.94 112 MET B N 1
ATOM 2034 C CA . MET B 1 112 ? -8.18 -14.836 -8.82 1 89.94 112 MET B CA 1
ATOM 2035 C C . MET B 1 112 ? -7.055 -15.18 -9.789 1 89.94 112 MET B C 1
ATOM 2037 O O . MET B 1 112 ? -6.91 -16.344 -10.195 1 89.94 112 MET B O 1
ATOM 2041 N N . THR B 1 113 ? -6.352 -14.18 -10.164 1 91.38 113 THR B N 1
ATOM 2042 C CA . THR B 1 113 ? -5.223 -14.383 -11.07 1 91.38 113 THR B CA 1
ATOM 2043 C C . THR B 1 113 ? -4.188 -15.305 -10.438 1 91.38 113 THR B C 1
ATOM 2045 O O . THR B 1 113 ? -3.701 -16.234 -11.078 1 91.38 113 THR B O 1
ATOM 2048 N N . VAL B 1 114 ? -3.826 -15.039 -9.203 1 92.69 114 VAL B N 1
ATOM 2049 C CA . VAL B 1 114 ? -2.869 -15.867 -8.477 1 92.69 114 VAL B CA 1
ATOM 2050 C C . VAL B 1 114 ? -3.383 -17.297 -8.398 1 92.69 114 VAL B C 1
ATOM 2052 O O . VAL B 1 114 ? -2.643 -18.25 -8.688 1 92.69 114 VAL B O 1
ATOM 2055 N N . LYS B 1 115 ? -4.598 -17.422 -8.078 1 90.19 115 LYS B N 1
ATOM 2056 C CA . LYS B 1 115 ? -5.203 -18.75 -7.996 1 90.19 115 LYS B CA 1
ATOM 2057 C C . LYS B 1 115 ? -5.129 -19.469 -9.336 1 90.19 115 LYS B C 1
ATOM 2059 O O . LYS B 1 115 ? -4.758 -20.641 -9.398 1 90.19 115 LYS B O 1
ATOM 2064 N N . SER B 1 116 ? -5.445 -18.781 -10.312 1 88.12 116 SER B N 1
ATOM 2065 C CA . SER B 1 116 ? -5.492 -19.359 -11.656 1 88.12 116 SER B CA 1
ATOM 2066 C C . SER B 1 116 ? -4.098 -19.734 -12.141 1 88.12 116 SER B C 1
ATOM 2068 O O . SER B 1 116 ? -3.904 -20.812 -12.711 1 88.12 116 SER B O 1
ATOM 2070 N N . LEU B 1 117 ? -3.137 -18.891 -11.898 1 86.94 117 LEU B N 1
ATOM 2071 C CA . LEU B 1 117 ? -1.811 -19.062 -12.477 1 86.94 117 LEU B CA 1
ATOM 2072 C C . LEU B 1 117 ? -0.98 -20.031 -11.641 1 86.94 117 LEU B C 1
ATOM 2074 O O . LEU B 1 117 ? -0.083 -20.703 -12.164 1 86.94 117 LEU B O 1
ATOM 2078 N N . THR B 1 118 ? -1.193 -20.078 -10.391 1 87.19 118 THR B N 1
ATOM 2079 C CA . THR B 1 118 ? -0.265 -20.797 -9.531 1 87.19 118 THR B CA 1
ATOM 2080 C C . THR B 1 118 ? -0.963 -21.984 -8.859 1 87.19 118 THR B C 1
ATOM 2082 O O . THR B 1 118 ? -0.306 -22.906 -8.367 1 87.19 118 THR B O 1
ATOM 2085 N N . SER B 1 119 ? -2.24 -21.984 -8.75 1 83.06 119 SER B N 1
ATOM 2086 C CA . SER B 1 119 ? -3.02 -22.953 -7.973 1 83.06 119 SER B CA 1
ATOM 2087 C C . SER B 1 119 ? -2.467 -23.094 -6.559 1 83.06 119 SER B C 1
ATOM 2089 O O . SER B 1 119 ? -2.492 -24.188 -5.984 1 83.06 119 SER B O 1
ATOM 2091 N N . SER B 1 120 ? -1.808 -22.078 -6.082 1 86.75 120 SER B N 1
ATOM 2092 C CA . SER B 1 120 ? -1.137 -22.125 -4.785 1 86.75 120 SER B CA 1
ATOM 2093 C C . SER B 1 120 ? -1.896 -21.312 -3.74 1 86.75 120 SER B C 1
ATOM 2095 O O . SER B 1 120 ? -1.909 -20.094 -3.789 1 86.75 120 SER B O 1
ATOM 2097 N N . ARG B 1 121 ? -2.424 -22.016 -2.762 1 90.81 121 ARG B N 1
ATOM 2098 C CA . ARG B 1 121 ? -3.061 -21.344 -1.63 1 90.81 121 ARG B CA 1
ATOM 2099 C C . ARG B 1 121 ? -2.035 -20.578 -0.802 1 90.81 121 ARG B C 1
ATOM 2101 O O . ARG B 1 121 ? -2.359 -19.547 -0.202 1 90.81 121 ARG B O 1
ATOM 2108 N N . LYS B 1 122 ? -0.865 -21.172 -0.849 1 93 122 LYS B N 1
ATOM 2109 C CA . LYS B 1 122 ? 0.213 -20.531 -0.101 1 93 122 LYS B CA 1
ATOM 2110 C C . LYS B 1 122 ? 0.472 -19.109 -0.613 1 93 122 LYS B C 1
ATOM 2112 O O . LYS B 1 122 ? 0.641 -18.188 0.177 1 93 122 LYS B O 1
ATOM 2117 N N . MET B 1 123 ? 0.458 -18.906 -1.904 1 93.88 123 MET B N 1
ATOM 2118 C CA . MET B 1 123 ? 0.7 -17.609 -2.5 1 93.88 123 MET B CA 1
ATOM 2119 C C . MET B 1 123 ? -0.419 -16.625 -2.145 1 93.88 123 MET B C 1
ATOM 2121 O O . MET B 1 123 ? -0.159 -15.469 -1.829 1 93.88 123 MET B O 1
ATOM 2125 N N . ILE B 1 124 ? -1.6 -17.125 -2.141 1 95.25 124 ILE B N 1
ATOM 2126 C CA . ILE B 1 124 ? -2.742 -16.297 -1.771 1 95.25 124 ILE B CA 1
ATOM 2127 C C . ILE B 1 124 ? -2.615 -15.859 -0.31 1 95.25 124 ILE B C 1
ATOM 2129 O O . ILE B 1 124 ? -2.836 -14.695 0.023 1 95.25 124 ILE B O 1
ATOM 2133 N N . ASN B 1 125 ? -2.191 -16.797 0.507 1 95.38 125 ASN B N 1
ATOM 2134 C CA . ASN B 1 125 ? -2.043 -16.5 1.93 1 95.38 125 ASN B CA 1
ATOM 2135 C C . ASN B 1 125 ? -0.957 -15.461 2.18 1 95.38 125 ASN B C 1
ATOM 2137 O O . ASN B 1 125 ? -1.117 -14.586 3.027 1 95.38 125 ASN B O 1
ATOM 2141 N N . ILE B 1 126 ? 0.12 -15.531 1.472 1 95.56 126 ILE B N 1
ATOM 2142 C CA . ILE B 1 126 ? 1.219 -14.586 1.621 1 95.56 126 ILE B CA 1
ATOM 2143 C C . ILE B 1 126 ? 0.75 -13.188 1.225 1 95.56 126 ILE B C 1
ATOM 2145 O O . ILE B 1 126 ? 0.946 -12.227 1.972 1 95.56 126 ILE B O 1
ATOM 2149 N N . LEU B 1 127 ? 0.124 -13.078 0.083 1 97 127 LEU B N 1
ATOM 2150 C CA . LEU B 1 127 ? -0.338 -11.789 -0.415 1 97 127 LEU B CA 1
ATOM 2151 C C . LEU B 1 127 ? -1.439 -11.227 0.477 1 97 127 LEU B C 1
ATOM 2153 O O . LEU B 1 127 ? -1.493 -10.016 0.715 1 97 127 LEU B O 1
ATOM 2157 N N . ASN B 1 128 ? -2.307 -12.078 0.984 1 96.81 128 ASN B N 1
ATOM 2158 C CA . ASN B 1 128 ? -3.367 -11.641 1.889 1 96.81 128 ASN B CA 1
ATOM 2159 C C . ASN B 1 128 ? -2.799 -11.109 3.201 1 96.81 128 ASN B C 1
ATOM 2161 O O . ASN B 1 128 ? -3.258 -10.086 3.711 1 96.81 128 ASN B O 1
ATOM 2165 N N . ARG B 1 129 ? -1.827 -11.789 3.715 1 96.31 129 ARG B N 1
ATOM 2166 C CA . ARG B 1 129 ? -1.202 -11.367 4.965 1 96.31 129 ARG B CA 1
ATOM 2167 C C . ARG B 1 129 ? -0.522 -10.016 4.805 1 96.31 129 ARG B C 1
ATOM 2169 O O . ARG B 1 129 ? -0.408 -9.258 5.77 1 96.31 129 ARG B O 1
ATOM 2176 N N . LEU B 1 130 ? -0.116 -9.734 3.605 1 96.88 130 LEU B N 1
ATOM 2177 C CA . LEU B 1 130 ? 0.552 -8.469 3.318 1 96.88 130 LEU B CA 1
ATOM 2178 C C . LEU B 1 130 ? -0.46 -7.395 2.945 1 96.88 130 LEU B C 1
ATOM 2180 O O . LEU B 1 130 ? -0.091 -6.238 2.725 1 96.88 130 LEU B O 1
ATOM 2184 N N . GLY B 1 131 ? -1.732 -7.738 2.824 1 97.19 131 GLY B N 1
ATOM 2185 C CA . GLY B 1 131 ? -2.795 -6.777 2.582 1 97.19 131 GLY B CA 1
ATOM 2186 C C . GLY B 1 131 ? -3.051 -6.531 1.106 1 97.19 131 GLY B C 1
ATOM 2187 O O . GLY B 1 131 ? -3.646 -5.52 0.736 1 97.19 131 GLY B O 1
ATOM 2188 N N . HIS B 1 132 ? -2.682 -7.449 0.18 1 97.62 132 HIS B N 1
ATOM 2189 C CA . HIS B 1 132 ? -2.682 -7.148 -1.248 1 97.62 132 HIS B CA 1
ATOM 2190 C C . HIS B 1 132 ? -3.809 -7.883 -1.965 1 97.62 132 HIS B C 1
ATOM 2192 O O . HIS B 1 132 ? -4.086 -7.617 -3.137 1 97.62 132 HIS B O 1
ATOM 2198 N N . CYS B 1 133 ? -4.488 -8.852 -1.38 1 95.69 133 CYS B N 1
ATOM 2199 C CA . CYS B 1 133 ? -5.598 -9.531 -2.031 1 95.69 133 CYS B CA 1
ATOM 2200 C C . CYS B 1 133 ? -6.535 -10.156 -1.002 1 95.69 133 CYS B C 1
ATOM 2202 O O . CYS B 1 133 ? -6.23 -10.164 0.192 1 95.69 133 CYS B O 1
ATOM 2204 N N . CYS B 1 134 ? -7.66 -10.633 -1.453 1 93.62 134 CYS B N 1
ATOM 2205 C CA . CYS B 1 134 ? -8.648 -11.305 -0.615 1 93.62 134 CYS B CA 1
ATOM 2206 C C . CYS B 1 134 ? -8.133 -12.664 -0.16 1 93.62 134 CYS B C 1
ATOM 2208 O O . CYS B 1 134 ? -7.27 -13.258 -0.808 1 93.62 134 CYS B O 1
ATOM 2210 N N . ASN B 1 135 ? -8.719 -13.078 0.931 1 93.69 135 ASN B N 1
ATOM 2211 C CA . ASN B 1 135 ? -8.359 -14.414 1.398 1 93.69 135 ASN B CA 1
ATOM 2212 C C . ASN B 1 135 ? -8.984 -15.5 0.529 1 93.69 135 ASN B C 1
ATOM 2214 O O . ASN B 1 135 ? -9.914 -15.234 -0.233 1 93.69 135 ASN B O 1
ATOM 2218 N N . CYS B 1 136 ? -8.453 -16.719 0.688 1 92.56 136 CYS B N 1
ATOM 2219 C CA . CYS B 1 136 ? -8.844 -17.844 -0.149 1 92.56 136 CYS B CA 1
ATOM 2220 C C . CYS B 1 136 ? -10.336 -18.125 -0.017 1 92.56 136 CYS B C 1
ATOM 2222 O O . CYS B 1 136 ? -11.016 -18.391 -1.013 1 92.56 136 CYS B O 1
ATOM 2224 N N . ASN B 1 137 ? -10.789 -18.078 1.168 1 91.62 137 ASN B N 1
ATOM 2225 C CA . ASN B 1 137 ? -12.203 -18.359 1.401 1 91.62 137 ASN B CA 1
ATOM 2226 C C . ASN B 1 137 ? -13.094 -17.344 0.678 1 91.62 137 ASN B C 1
ATOM 2228 O O . ASN B 1 137 ? -14.078 -17.734 0.037 1 91.62 137 ASN B O 1
ATOM 2232 N N . SER B 1 138 ? -12.789 -16.094 0.799 1 89.88 138 SER B N 1
ATOM 2233 C CA . SER B 1 138 ? -13.547 -15.047 0.121 1 89.88 138 SER B CA 1
ATOM 2234 C C . SER B 1 138 ? -13.516 -15.234 -1.392 1 89.88 138 SER B C 1
ATOM 2236 O O . SER B 1 138 ? -14.531 -15.055 -2.064 1 89.88 138 SER B O 1
ATOM 2238 N N . LEU B 1 139 ? -12.391 -15.617 -1.927 1 89.5 139 LEU B N 1
ATOM 2239 C CA . LEU B 1 139 ? -12.258 -15.828 -3.363 1 89.5 139 LEU B CA 1
ATOM 2240 C C . LEU B 1 139 ? -13.125 -16.984 -3.826 1 89.5 139 LEU B C 1
ATOM 2242 O O 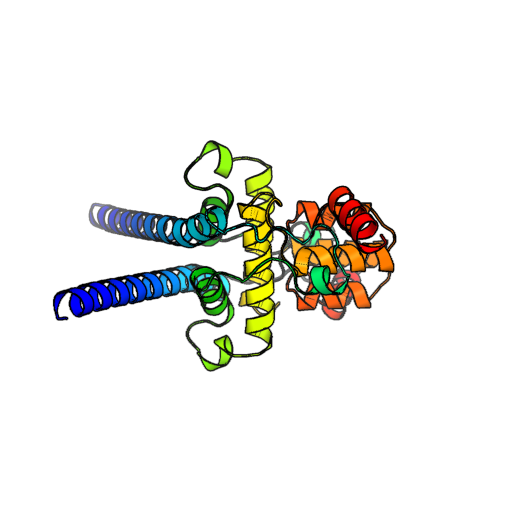. LEU B 1 139 ? -13.766 -16.906 -4.879 1 89.5 139 LEU B O 1
ATOM 2246 N N . GLU B 1 140 ? -13.141 -18.016 -3.072 1 88.44 140 GLU B N 1
ATOM 2247 C CA . GLU B 1 140 ? -13.961 -19.188 -3.4 1 88.44 140 GLU B CA 1
ATOM 2248 C C . GLU B 1 140 ? -15.445 -18.844 -3.381 1 88.44 140 GLU B C 1
ATOM 2250 O O . GLU B 1 140 ? -16.203 -19.281 -4.246 1 88.44 140 GLU B O 1
ATOM 2255 N N . GLU B 1 141 ? -15.781 -18.094 -2.381 1 87.06 141 GLU B N 1
ATOM 2256 C CA . GLU B 1 141 ? -17.172 -17.641 -2.293 1 87.06 141 GLU B CA 1
ATOM 2257 C C . GLU B 1 141 ? -17.547 -16.812 -3.506 1 87.06 141 GLU B C 1
ATOM 2259 O O . GLU B 1 141 ? -18.625 -16.984 -4.078 1 87.06 141 GLU B O 1
ATOM 2264 N N . LEU B 1 142 ? -16.688 -15.914 -3.902 1 83.12 142 LEU B N 1
ATOM 2265 C CA . LEU B 1 142 ? -16.938 -15.047 -5.051 1 83.12 142 LEU B CA 1
ATOM 2266 C C . LEU B 1 142 ? -17.016 -15.867 -6.336 1 83.12 142 LEU B C 1
ATOM 2268 O O . LEU B 1 142 ? -17.859 -15.594 -7.195 1 83.12 142 LEU B O 1
ATOM 2272 N N . GLU B 1 143 ? -16.203 -16.859 -6.457 1 82.06 143 GLU B N 1
ATOM 2273 C CA . GLU B 1 143 ? -16.219 -17.734 -7.625 1 82.06 143 GLU B CA 1
ATOM 2274 C C . GLU B 1 143 ? -17.516 -18.531 -7.695 1 82.06 143 GLU B C 1
ATOM 2276 O O . GLU B 1 143 ? -18.094 -18.719 -8.773 1 82.06 143 GLU B O 1
ATOM 2281 N N . THR B 1 144 ? -17.859 -19.031 -6.555 1 82.12 144 THR B N 1
ATOM 2282 C CA . THR B 1 144 ? -19.094 -19.797 -6.488 1 82.12 144 THR B CA 1
ATOM 2283 C C . THR B 1 144 ? -20.297 -18.922 -6.867 1 82.12 144 THR B C 1
ATOM 2285 O O . THR B 1 144 ? -21.172 -19.359 -7.605 1 82.12 144 THR B O 1
ATOM 2288 N N . GLU B 1 145 ? -20.297 -17.703 -6.387 1 77.62 145 GLU B N 1
ATOM 2289 C CA . GLU B 1 145 ? -21.406 -16.781 -6.664 1 77.62 145 GLU B CA 1
ATOM 2290 C C . GLU B 1 145 ? -21.422 -16.375 -8.133 1 77.62 145 GLU B C 1
ATOM 2292 O O . GLU B 1 145 ? -22.5 -16.141 -8.703 1 77.62 145 GLU B O 1
ATOM 2297 N N . ALA B 1 146 ? -20.281 -16.328 -8.711 1 72.69 146 ALA B N 1
ATOM 2298 C CA . ALA B 1 146 ? -20.188 -15.906 -10.102 1 72.69 146 ALA B CA 1
ATOM 2299 C C . ALA B 1 146 ? -20.531 -17.047 -11.055 1 72.69 146 ALA B C 1
ATOM 2301 O O . ALA B 1 146 ? -20.828 -16.812 -12.227 1 72.69 146 ALA B O 1
ATOM 2302 N N . THR B 1 147 ? -20.359 -18.25 -10.664 1 67.06 147 THR B N 1
ATOM 2303 C CA . THR B 1 147 ? -20.656 -19.406 -11.5 1 67.06 147 THR B CA 1
ATOM 2304 C C . THR B 1 147 ? -22.125 -19.797 -11.391 1 67.06 147 THR B C 1
ATOM 2306 O O . THR B 1 147 ? -22.656 -20.469 -12.266 1 67.06 147 THR B O 1
ATOM 2309 N N . ILE B 1 148 ? -22.844 -19.234 -10.547 1 57.88 148 ILE B N 1
ATOM 2310 C CA . ILE B 1 148 ? -24.266 -19.547 -10.461 1 57.88 148 ILE B CA 1
ATOM 2311 C C . ILE B 1 148 ? -25.062 -18.609 -11.375 1 57.88 148 ILE B C 1
ATOM 2313 O O . ILE B 1 148 ? -24.766 -17.422 -11.453 1 57.88 148 ILE B O 1
#